Protein AF-0000000084985076 (afdb_homodimer)

InterPro domains:
  IPR007374 ASCH domain [PF04266] (6-108)
  IPR007374 ASCH domain [SM01022] (5-112)
  IPR015947 PUA-like superfamily [SSF88697] (1-111)
  IPR016645 Uncharacterised conserved protein UCP016134 [PIRSF016134] (1-111)

Sequence (228 aa):
MLHEMSLFSGPFEQIKSGGKTIEVRLNDSKRQKVHPGDVIRFFKLPERREILLVRVVGRCEFASFAELYATAPPAAFGGTSAEQLLAETYEIYTPEQERQYGALGLQITLLPPAMLHEMSLFSGPFEQIKSGGKTIEVRLNDSKRQKVHPGDVIRFFKLPERREILLVRVVGRCEFASFAELYATAPPAAFGGTSAEQLLAETYEIYTPEQERQYGALGLQITLLPPA

pLDDT: mean 97.1, std 4.12, range [59.88, 98.88]

Structure (mmCIF, N/CA/C/O backbone):
data_AF-0000000084985076-model_v1
#
loop_
_entity.id
_entity.type
_entity.pdbx_description
1 polymer 'ASCH domain protein'
#
loop_
_atom_site.group_PDB
_atom_site.id
_atom_site.type_symbol
_atom_site.label_atom_id
_atom_site.label_alt_id
_atom_site.label_comp_id
_atom_site.label_asym_id
_atom_site.label_entity_id
_atom_site.label_seq_id
_atom_site.pdbx_PDB_ins_code
_atom_site.Cartn_x
_atom_site.Cartn_y
_atom_site.Cartn_z
_atom_site.occupancy
_atom_site.B_iso_or_equiv
_atom_site.auth_seq_id
_atom_site.auth_comp_id
_atom_site.auth_asym_id
_atom_site.auth_atom_id
_atom_site.pdbx_PDB_model_num
ATOM 1 N N . MET A 1 1 ? -15.852 -6.844 -6.969 1 94 1 MET A N 1
ATOM 2 C CA . MET A 1 1 ? -15.43 -7.359 -8.273 1 94 1 MET A CA 1
ATOM 3 C C . MET A 1 1 ? -14.594 -8.625 -8.109 1 94 1 MET A C 1
ATOM 5 O O . MET A 1 1 ? -13.836 -8.758 -7.148 1 94 1 MET A O 1
ATOM 9 N N . LEU A 1 2 ? -14.797 -9.586 -8.969 1 97.88 2 LEU A N 1
ATOM 10 C CA . LEU A 1 2 ? -14.055 -10.844 -8.922 1 97.88 2 LEU A CA 1
ATOM 11 C C . LEU A 1 2 ? -12.953 -10.867 -9.977 1 97.88 2 LEU A C 1
ATOM 13 O O . LEU A 1 2 ? -13.188 -10.508 -11.133 1 97.88 2 LEU A O 1
ATOM 17 N N . HIS A 1 3 ? -11.727 -11.234 -9.602 1 98.62 3 HIS A N 1
ATOM 18 C CA . HIS A 1 3 ? -10.57 -11.391 -10.477 1 98.62 3 HIS A CA 1
ATOM 19 C C . HIS A 1 3 ? -10.062 -12.828 -10.469 1 98.62 3 HIS A C 1
ATOM 21 O O . HIS A 1 3 ? -10.219 -13.539 -9.469 1 98.62 3 HIS A O 1
ATOM 27 N N . GLU A 1 4 ? -9.516 -13.211 -11.562 1 98.31 4 GLU A N 1
ATOM 28 C CA . GLU A 1 4 ? -8.945 -14.555 -11.648 1 98.31 4 GLU A CA 1
ATOM 29 C C . GLU A 1 4 ? -7.438 -14.492 -11.898 1 98.31 4 GLU A C 1
ATOM 31 O O . GLU A 1 4 ? -6.977 -13.758 -12.773 1 98.31 4 GLU A O 1
ATOM 36 N N . MET A 1 5 ? -6.715 -15.273 -11.109 1 98.06 5 MET A N 1
ATOM 37 C CA . MET A 1 5 ? -5.27 -15.391 -11.258 1 98.06 5 MET A CA 1
ATOM 38 C C . MET A 1 5 ? -4.812 -16.828 -11.016 1 98.06 5 MET A C 1
ATOM 40 O O . MET A 1 5 ? -5.582 -17.656 -10.531 1 98.06 5 MET A O 1
ATOM 44 N N . SER A 1 6 ? -3.551 -17.094 -11.391 1 97.81 6 SER A N 1
ATOM 45 C CA . SER A 1 6 ? -2.969 -18.406 -11.148 1 97.81 6 SER A CA 1
ATOM 46 C C . SER A 1 6 ? -1.722 -18.312 -10.273 1 97.81 6 SER A C 1
ATOM 48 O O . SER A 1 6 ? -1.012 -17.297 -10.312 1 97.81 6 SER A O 1
ATOM 50 N N . LEU A 1 7 ? -1.502 -19.297 -9.547 1 97.81 7 LEU A N 1
ATOM 51 C CA . LEU A 1 7 ? -0.328 -19.422 -8.688 1 97.81 7 LEU A CA 1
ATOM 52 C C . LEU A 1 7 ? 0.345 -20.766 -8.875 1 97.81 7 LEU A C 1
ATOM 54 O O . LEU A 1 7 ? -0.332 -21.781 -9.086 1 97.81 7 LEU A O 1
ATOM 58 N N . PHE A 1 8 ? 1.676 -20.734 -8.703 1 96.38 8 PHE A N 1
ATOM 59 C CA . PHE A 1 8 ? 2.375 -22.016 -8.586 1 96.38 8 PHE A CA 1
ATOM 60 C C . PHE A 1 8 ? 2.023 -22.703 -7.277 1 96.38 8 PHE A C 1
ATOM 62 O O . PHE A 1 8 ? 1.478 -22.078 -6.363 1 96.38 8 PHE A O 1
ATOM 69 N N . SER A 1 9 ? 2.365 -23.969 -7.168 1 96.38 9 SER A N 1
ATOM 70 C CA . SER A 1 9 ? 1.958 -24.781 -6.027 1 96.38 9 SER A CA 1
ATOM 71 C C . SER A 1 9 ? 2.48 -24.203 -4.719 1 96.38 9 SER A C 1
ATOM 73 O O . SER A 1 9 ? 1.745 -24.141 -3.73 1 96.38 9 SER A O 1
ATOM 75 N N . GLY A 1 10 ? 3.746 -23.766 -4.691 1 95.75 10 GLY A N 1
ATOM 76 C CA . GLY A 1 10 ? 4.344 -23.234 -3.477 1 95.75 10 GLY A CA 1
ATOM 77 C C . GLY A 1 10 ? 3.555 -22.078 -2.875 1 95.75 10 GLY A C 1
ATOM 78 O O . GLY A 1 10 ? 3.002 -22.219 -1.78 1 95.75 10 GLY A O 1
ATOM 79 N N . PRO A 1 11 ? 3.504 -21.031 -3.641 1 97.56 11 PRO A N 1
ATOM 80 C CA . PRO A 1 11 ? 2.752 -19.875 -3.143 1 97.56 11 PRO A CA 1
ATOM 81 C C . PRO A 1 11 ? 1.283 -20.203 -2.877 1 97.56 11 PRO A C 1
ATOM 83 O O . PRO A 1 11 ? 0.7 -19.688 -1.916 1 97.56 11 PRO A O 1
ATOM 86 N N . PHE A 1 12 ? 0.675 -21.062 -3.676 1 98.25 12 PHE A N 1
ATOM 87 C CA . PHE A 1 12 ? -0.709 -21.469 -3.484 1 98.25 12 PHE A CA 1
ATOM 88 C C . PHE A 1 12 ? -0.9 -22.094 -2.107 1 98.25 12 PHE A C 1
ATOM 90 O O . PHE A 1 12 ? -1.789 -21.703 -1.354 1 98.25 12 PHE A O 1
ATOM 97 N N . GLU A 1 13 ? -0.086 -23.016 -1.759 1 97.56 13 GLU A N 1
ATOM 98 C CA . GLU A 1 13 ? -0.198 -23.703 -0.478 1 97.56 13 GLU A CA 1
ATOM 99 C C . GLU A 1 13 ? 0.099 -22.766 0.685 1 97.56 13 GLU A C 1
ATOM 101 O O . GLU A 1 13 ? -0.485 -22.891 1.763 1 97.56 13 GLU A O 1
ATOM 106 N N . GLN A 1 14 ? 1.001 -21.828 0.464 1 97.81 14 GLN A N 1
ATOM 107 C CA . GLN A 1 14 ? 1.351 -20.875 1.515 1 97.81 14 GLN A CA 1
ATOM 108 C C . GLN A 1 14 ? 0.18 -19.953 1.83 1 97.81 14 GLN A C 1
ATOM 110 O O . GLN A 1 14 ? -0.04 -19.594 2.988 1 97.81 14 GLN A O 1
ATOM 115 N N . ILE A 1 15 ? -0.538 -19.547 0.808 1 98.25 15 ILE A N 1
ATOM 116 C CA . ILE A 1 15 ? -1.722 -18.734 1.034 1 98.25 15 ILE A CA 1
ATOM 117 C C . ILE A 1 15 ? -2.811 -19.562 1.702 1 98.25 15 ILE A C 1
ATOM 119 O O . ILE A 1 15 ? -3.438 -19.125 2.666 1 98.25 15 ILE A O 1
ATOM 123 N N . LYS A 1 16 ? -2.957 -20.766 1.253 1 97.19 16 LYS A N 1
ATOM 124 C CA . LYS A 1 16 ? -3.973 -21.672 1.779 1 97.19 16 LYS A CA 1
ATOM 125 C C . LYS A 1 16 ? -3.764 -21.922 3.27 1 97.19 16 LYS A C 1
ATOM 127 O O . LYS A 1 16 ? -4.73 -21.984 4.035 1 97.19 16 LYS A O 1
ATOM 132 N N . SER A 1 17 ? -2.568 -22.016 3.723 1 96.38 17 SER A N 1
ATOM 133 C CA . SER A 1 17 ? -2.244 -22.297 5.113 1 96.38 17 SER A CA 1
ATOM 134 C C . SER A 1 17 ? -2.264 -21.031 5.961 1 96.38 17 SER A C 1
ATOM 136 O O . SER A 1 17 ? -2.145 -21.094 7.188 1 96.38 17 SER A O 1
ATOM 138 N N . GLY A 1 18 ? -2.297 -19.891 5.309 1 95.88 18 GLY A N 1
ATOM 139 C CA . GLY A 1 18 ? -2.305 -18.625 6.016 1 95.88 18 GLY A CA 1
ATOM 140 C C . GLY A 1 18 ? -0.917 -18.047 6.234 1 95.88 18 GLY A C 1
ATOM 141 O O . GLY A 1 18 ? -0.762 -17.016 6.871 1 95.88 18 GLY A O 1
ATOM 142 N N . GLY A 1 19 ? 0.044 -18.719 5.695 1 96.12 19 GLY A N 1
ATOM 143 C CA . GLY A 1 19 ? 1.416 -18.281 5.906 1 96.12 19 GLY A CA 1
ATOM 144 C C . GLY A 1 19 ? 1.807 -17.094 5.039 1 96.12 19 GLY A C 1
ATOM 145 O O . GLY A 1 19 ? 2.668 -16.297 5.422 1 96.12 19 GLY A O 1
ATOM 146 N N . LYS A 1 20 ? 1.305 -17.016 3.889 1 97.81 20 LYS A N 1
ATOM 147 C CA . LYS A 1 20 ? 1.523 -15.914 2.965 1 97.81 20 LYS A CA 1
ATOM 148 C C . LYS A 1 20 ? 0.303 -14.992 2.904 1 97.81 20 LYS A C 1
ATOM 150 O O . LYS A 1 20 ? -0.777 -15.422 2.488 1 97.81 20 LYS A O 1
ATOM 155 N N . THR A 1 21 ? 0.491 -13.734 3.256 1 98.31 21 THR A N 1
ATOM 156 C CA . THR A 1 21 ? -0.649 -12.836 3.363 1 98.31 21 THR A CA 1
ATOM 157 C C . THR A 1 21 ? -0.51 -11.672 2.385 1 98.31 21 THR A C 1
ATOM 159 O O . THR A 1 21 ? -1.423 -10.852 2.25 1 98.31 21 THR A O 1
ATOM 162 N N . ILE A 1 22 ? 0.579 -11.531 1.735 1 98.81 22 ILE A N 1
ATOM 163 C CA . ILE A 1 22 ? 0.772 -10.516 0.711 1 98.81 22 ILE A CA 1
ATOM 164 C C . ILE A 1 22 ? 1.152 -11.18 -0.611 1 98.81 22 ILE A C 1
ATOM 166 O O . ILE A 1 22 ? 2.168 -11.867 -0.696 1 98.81 22 ILE A O 1
ATOM 170 N N . GLU A 1 23 ? 0.344 -10.969 -1.613 1 98.69 23 GLU A N 1
ATOM 171 C CA . GLU A 1 23 ? 0.639 -11.43 -2.967 1 98.69 23 GLU A CA 1
ATOM 172 C C . GLU A 1 23 ? 1.358 -10.352 -3.771 1 98.69 23 GLU A C 1
ATOM 174 O O . GLU A 1 23 ? 0.901 -9.211 -3.834 1 98.69 23 GLU A O 1
ATOM 179 N N . VAL A 1 24 ? 2.477 -10.695 -4.367 1 98.81 24 VAL A N 1
ATOM 180 C CA . VAL A 1 24 ? 3.297 -9.742 -5.113 1 98.81 24 VAL A CA 1
ATOM 181 C C . VAL A 1 24 ? 3.133 -9.977 -6.609 1 98.81 24 VAL A C 1
ATOM 183 O O . VAL A 1 24 ? 3.236 -11.117 -7.082 1 98.81 24 VAL A O 1
ATOM 186 N N . ARG A 1 25 ? 2.848 -8.93 -7.367 1 98.62 25 ARG A N 1
ATOM 187 C CA . ARG A 1 25 ? 2.725 -8.914 -8.82 1 98.62 25 ARG A CA 1
ATOM 188 C C . ARG A 1 25 ? 3.336 -7.645 -9.406 1 98.62 25 ARG A C 1
ATOM 190 O O . ARG A 1 25 ? 3.691 -6.723 -8.672 1 98.62 25 ARG A O 1
ATOM 197 N N . LEU A 1 26 ? 3.506 -7.621 -10.711 1 98.62 26 LEU A N 1
ATOM 198 C CA . LEU A 1 26 ? 3.652 -6.355 -11.422 1 98.62 26 LEU A CA 1
ATOM 199 C C . LEU A 1 26 ? 2.363 -5.543 -11.359 1 98.62 26 LEU A C 1
ATOM 201 O O . LEU A 1 26 ? 1.268 -6.109 -11.344 1 98.62 26 LEU A O 1
ATOM 205 N N . ASN A 1 27 ? 2.49 -4.25 -11.281 1 98.5 27 ASN A N 1
ATOM 206 C CA . ASN A 1 27 ? 1.331 -3.371 -11.391 1 98.5 27 ASN A CA 1
ATOM 207 C C . ASN A 1 27 ? 0.952 -3.123 -12.844 1 98.5 27 ASN A C 1
ATOM 209 O O . ASN A 1 27 ? 0.859 -1.973 -13.281 1 98.5 27 ASN A O 1
ATOM 213 N N . ASP A 1 28 ? 0.702 -4.215 -13.555 1 98.06 28 ASP A N 1
ATOM 214 C CA . ASP A 1 28 ? 0.335 -4.148 -14.969 1 98.06 28 ASP A CA 1
ATOM 215 C C . ASP A 1 28 ? -1.135 -3.773 -15.141 1 98.06 28 ASP A C 1
ATOM 217 O O . ASP A 1 28 ? -1.853 -3.592 -14.148 1 98.06 28 ASP A O 1
ATOM 221 N N . SER A 1 29 ? -1.556 -3.629 -16.359 1 96.88 29 SER A N 1
ATOM 222 C CA . SER A 1 29 ? -2.881 -3.104 -16.672 1 96.88 29 SER A CA 1
ATOM 223 C C . SER A 1 29 ? -3.975 -3.941 -16.016 1 96.88 29 SER A C 1
ATOM 225 O O . SER A 1 29 ? -4.977 -3.402 -15.547 1 96.88 29 SER A O 1
ATOM 227 N N . LYS A 1 30 ? -3.834 -5.211 -16 1 96.88 30 LYS A N 1
ATOM 228 C CA . LYS A 1 30 ? -4.824 -6.098 -15.398 1 96.88 30 LYS A CA 1
ATOM 229 C C . LYS A 1 30 ? -4.891 -5.906 -13.883 1 96.88 30 LYS A C 1
ATOM 231 O O . LYS A 1 30 ? -5.973 -5.766 -13.312 1 96.88 30 LYS A O 1
ATOM 236 N N . ARG A 1 31 ? -3.738 -5.848 -13.242 1 98.06 31 ARG A N 1
ATOM 237 C CA . ARG A 1 31 ? -3.676 -5.77 -11.789 1 98.06 31 ARG A CA 1
ATOM 238 C C . ARG A 1 31 ? -4.055 -4.375 -11.297 1 98.06 31 ARG A C 1
ATOM 240 O O . ARG A 1 31 ? -4.484 -4.211 -10.148 1 98.06 31 ARG A O 1
ATOM 247 N N . GLN A 1 32 ? -3.908 -3.385 -12.117 1 97.31 32 GLN A N 1
ATOM 248 C CA . GLN A 1 32 ? -4.305 -2.025 -11.766 1 97.31 32 GLN A CA 1
ATOM 249 C C . GLN A 1 32 ? -5.801 -1.942 -11.484 1 97.31 32 GLN A C 1
ATOM 251 O O . GLN A 1 32 ? -6.27 -0.993 -10.852 1 97.31 32 GLN A O 1
ATOM 256 N N . LYS A 1 33 ? -6.566 -2.953 -11.859 1 97.62 33 LYS A N 1
ATOM 257 C CA . LYS A 1 33 ? -8.016 -2.965 -11.695 1 97.62 33 LYS A CA 1
ATOM 258 C C . LYS A 1 33 ? -8.414 -3.611 -10.375 1 97.62 33 LYS A C 1
ATOM 260 O O . LYS A 1 33 ? -9.594 -3.639 -10.016 1 97.62 33 LYS A O 1
ATOM 265 N N . VAL A 1 34 ? -7.477 -4.109 -9.688 1 98.44 34 VAL A N 1
ATOM 266 C CA . VAL A 1 34 ? -7.754 -4.781 -8.414 1 98.44 34 VAL A CA 1
ATOM 267 C C . VAL A 1 34 ? -7.766 -3.76 -7.281 1 98.44 34 VAL A C 1
ATOM 269 O O . VAL A 1 34 ? -6.805 -3.014 -7.098 1 98.44 34 VAL A O 1
ATOM 272 N N . HIS A 1 35 ? -8.805 -3.713 -6.488 1 97.75 35 HIS A N 1
ATOM 273 C CA . HIS A 1 35 ? -8.961 -2.756 -5.398 1 97.75 35 HIS A CA 1
ATOM 274 C C . HIS A 1 35 ? -9.312 -3.459 -4.094 1 97.75 35 HIS A C 1
ATOM 276 O O . HIS A 1 35 ? -9.805 -4.59 -4.105 1 97.75 35 HIS A O 1
ATOM 282 N N . PRO A 1 36 ? -9.062 -2.758 -2.969 1 98.25 36 PRO A N 1
ATOM 283 C CA . PRO A 1 36 ? -9.531 -3.32 -1.702 1 98.25 36 PRO A CA 1
ATOM 284 C C . PRO A 1 36 ? -11.031 -3.617 -1.714 1 98.25 36 PRO A C 1
ATOM 286 O O . PRO A 1 36 ? -11.82 -2.812 -2.211 1 98.25 36 PRO A O 1
ATOM 289 N N . GLY A 1 37 ? -11.383 -4.707 -1.189 1 97.06 37 GLY A N 1
ATOM 290 C CA . GLY A 1 37 ? -12.766 -5.152 -1.204 1 97.06 37 GLY A CA 1
ATOM 291 C C . GLY A 1 37 ? -13.047 -6.18 -2.281 1 97.06 37 GLY A C 1
ATOM 292 O O . GLY A 1 37 ? -14.023 -6.934 -2.188 1 97.06 37 GLY A O 1
ATOM 293 N N . ASP A 1 38 ? -12.234 -6.258 -3.35 1 98.31 38 ASP A N 1
ATOM 294 C CA . ASP A 1 38 ? -12.398 -7.227 -4.43 1 98.31 38 ASP A CA 1
ATOM 295 C C . ASP A 1 38 ? -12.078 -8.641 -3.951 1 98.31 38 ASP A C 1
ATOM 297 O O . ASP A 1 38 ? -11.523 -8.828 -2.865 1 98.31 38 ASP A O 1
ATOM 301 N N . VAL A 1 39 ? -12.492 -9.578 -4.688 1 98.62 39 VAL A N 1
ATOM 302 C CA . VAL A 1 39 ? -12.188 -10.984 -4.453 1 98.62 39 VAL A CA 1
ATOM 303 C C . VAL A 1 39 ? -11.32 -11.523 -5.59 1 98.62 39 VAL A C 1
ATOM 305 O O . VAL A 1 39 ? -11.531 -11.188 -6.754 1 98.62 39 VAL A O 1
ATOM 308 N N . ILE A 1 40 ? -10.32 -12.305 -5.246 1 98.75 40 ILE A N 1
ATOM 309 C CA . ILE A 1 40 ? -9.5 -12.984 -6.242 1 98.75 40 ILE A CA 1
ATOM 310 C C . ILE A 1 40 ? -9.727 -14.492 -6.145 1 98.75 40 ILE A C 1
ATOM 312 O O . ILE A 1 40 ? -9.688 -15.062 -5.051 1 98.75 40 ILE A O 1
ATOM 316 N N . ARG A 1 41 ? -10.016 -15.062 -7.23 1 98.44 41 ARG A N 1
ATOM 317 C CA . ARG A 1 41 ? -9.992 -16.516 -7.383 1 98.44 41 ARG A CA 1
ATOM 318 C C . ARG A 1 41 ? -8.648 -16.984 -7.93 1 98.44 41 ARG A C 1
ATOM 320 O O . ARG A 1 41 ? -8.312 -16.703 -9.086 1 98.44 41 ARG A O 1
ATOM 327 N N . PHE A 1 42 ? -7.926 -17.734 -7.102 1 98.56 42 PHE A N 1
ATOM 328 C CA . PHE A 1 42 ? -6.641 -18.281 -7.527 1 98.56 42 PHE A CA 1
ATOM 329 C C . PHE A 1 42 ? -6.797 -19.719 -8 1 98.56 42 PHE A C 1
ATOM 331 O O . PHE A 1 42 ? -7.414 -20.531 -7.32 1 98.56 42 PHE A O 1
ATOM 338 N N . PHE A 1 43 ? -6.195 -19.984 -9.062 1 98.38 43 PHE A N 1
ATOM 339 C CA . PHE A 1 43 ? -6.062 -21.344 -9.555 1 98.38 43 PHE A CA 1
ATOM 340 C C . PHE A 1 43 ? -4.648 -21.859 -9.328 1 98.38 43 PHE A C 1
ATOM 342 O O . PHE A 1 43 ? -3.672 -21.141 -9.555 1 98.38 43 PHE A O 1
ATOM 349 N N . LYS A 1 44 ? -4.629 -23.125 -8.867 1 97.62 44 LYS A N 1
ATOM 350 C CA . LYS A 1 44 ? -3.324 -23.734 -8.656 1 97.62 44 LYS A CA 1
ATOM 351 C C . LYS A 1 44 ? -2.766 -24.312 -9.953 1 97.62 44 LYS A C 1
ATOM 353 O O . LYS A 1 44 ? -3.428 -25.109 -10.617 1 97.62 44 LYS A O 1
ATOM 358 N N . LEU A 1 45 ? -1.607 -23.922 -10.375 1 95.81 45 LEU A N 1
ATOM 359 C CA . LEU A 1 45 ? -0.921 -24.484 -11.539 1 95.81 45 LEU A CA 1
ATOM 360 C C . LEU A 1 45 ? -0.262 -25.812 -11.188 1 95.81 45 LEU A C 1
ATOM 362 O O . LEU A 1 45 ? 0.122 -26.047 -10.039 1 95.81 45 LEU A O 1
ATOM 366 N N . PRO A 1 46 ? -0.075 -26.734 -12.117 1 94.88 46 PRO A N 1
ATOM 367 C CA . PRO A 1 46 ? -0.325 -26.578 -13.547 1 94.88 46 PRO A CA 1
ATOM 368 C C . PRO A 1 46 ? -1.734 -27.016 -13.953 1 94.88 46 PRO A C 1
ATOM 370 O O . PRO A 1 46 ? -2.201 -26.656 -15.039 1 94.88 46 PRO A O 1
ATOM 373 N N . GLU A 1 47 ? -2.479 -27.75 -13.07 1 93.62 47 GLU A N 1
ATOM 374 C CA . GLU A 1 47 ? -3.719 -28.391 -13.5 1 93.62 47 GLU A CA 1
ATOM 375 C C . GLU A 1 47 ? -4.902 -27.438 -13.367 1 93.62 47 GLU A C 1
ATOM 377 O O . GLU A 1 47 ? -5.941 -27.641 -14 1 93.62 47 GLU A O 1
ATOM 382 N N . ARG A 1 48 ? -4.77 -26.453 -12.531 1 94.12 48 ARG A N 1
ATOM 383 C CA . ARG A 1 48 ? -5.785 -25.438 -12.273 1 94.12 48 ARG A CA 1
ATOM 384 C C . ARG A 1 48 ? -7.066 -26.062 -11.742 1 94.12 48 ARG A C 1
ATOM 386 O O . ARG A 1 48 ? -8.164 -25.578 -12.016 1 94.12 48 ARG A O 1
ATOM 393 N N . ARG A 1 49 ? -6.984 -27.156 -10.992 1 95.25 49 ARG A N 1
ATOM 394 C CA . ARG A 1 49 ? -8.141 -27.844 -10.445 1 95.25 49 ARG A CA 1
ATOM 395 C C . ARG A 1 49 ? -8.484 -27.328 -9.055 1 95.25 49 ARG A C 1
ATOM 397 O O . ARG A 1 49 ? -9.664 -27.25 -8.688 1 95.25 49 ARG A O 1
ATOM 404 N N . GLU A 1 50 ? -7.445 -26.953 -8.312 1 96.75 50 GLU A N 1
ATOM 405 C CA . GLU A 1 50 ? -7.664 -26.422 -6.977 1 96.75 50 GLU A CA 1
ATOM 406 C C . GLU A 1 50 ? -7.828 -24.906 -7.016 1 96.75 50 GLU A C 1
ATOM 408 O O . GLU A 1 50 ? -7.117 -24.219 -7.75 1 96.75 50 GLU A O 1
ATOM 413 N N . ILE A 1 51 ? -8.758 -24.453 -6.238 1 96.94 51 ILE A N 1
ATOM 414 C CA . ILE A 1 51 ? -9.102 -23.031 -6.23 1 96.94 51 ILE A CA 1
ATOM 415 C C . ILE A 1 51 ? -9.078 -22.5 -4.797 1 96.94 51 ILE A C 1
ATOM 417 O O . ILE A 1 51 ? -9.391 -23.234 -3.855 1 96.94 51 ILE A O 1
ATOM 421 N N . LEU A 1 52 ? -8.648 -21.312 -4.676 1 97.06 52 LEU A N 1
ATOM 422 C CA . LEU A 1 52 ? -8.719 -20.578 -3.416 1 97.06 52 LEU A CA 1
ATOM 423 C C . LEU A 1 52 ? -9.312 -19.188 -3.627 1 97.06 52 LEU A C 1
ATOM 425 O O . LEU A 1 52 ? -9 -18.531 -4.617 1 97.06 52 LEU A O 1
ATOM 429 N N . LEU A 1 53 ? -10.219 -18.781 -2.77 1 98.19 53 LEU A N 1
ATOM 430 C CA . LEU A 1 53 ? -10.773 -17.438 -2.805 1 98.19 53 LEU A CA 1
ATOM 431 C C . LEU A 1 53 ? -10.188 -16.578 -1.69 1 98.19 53 LEU A C 1
ATOM 433 O O . LEU A 1 53 ? -10.133 -17.016 -0.535 1 98.19 53 LEU A O 1
ATOM 437 N N . VAL A 1 54 ? -9.797 -15.391 -2.082 1 98.62 54 VAL A N 1
ATOM 438 C CA . VAL A 1 54 ? -9.281 -14.469 -1.08 1 98.62 54 VAL A CA 1
ATOM 439 C C . VAL A 1 54 ? -9.953 -13.102 -1.247 1 98.62 54 VAL A C 1
ATOM 441 O O . VAL A 1 54 ? -10.414 -12.758 -2.338 1 98.62 54 VAL A O 1
ATOM 444 N N . ARG A 1 55 ? -10.023 -12.352 -0.196 1 98.44 55 ARG A N 1
ATOM 445 C CA . ARG A 1 55 ? -10.43 -10.945 -0.208 1 98.44 55 ARG A CA 1
ATOM 446 C C . ARG A 1 55 ? -9.211 -10.031 -0.201 1 98.44 55 ARG A C 1
ATOM 448 O O . ARG A 1 55 ? -8.266 -10.242 0.568 1 98.44 55 ARG A O 1
ATOM 455 N N . VAL A 1 56 ? -9.242 -9.055 -1.08 1 98.69 56 VAL A N 1
ATOM 456 C CA . VAL A 1 56 ? -8.211 -8.023 -1.067 1 98.69 56 VAL A CA 1
ATOM 457 C C . VAL A 1 56 ? -8.523 -6.992 0.011 1 98.69 56 VAL A C 1
ATOM 459 O O . VAL A 1 56 ? -9.547 -6.316 -0.049 1 98.69 56 VAL A O 1
ATOM 462 N N . VAL A 1 57 ? -7.59 -6.855 0.947 1 98.12 57 VAL A N 1
ATOM 463 C CA . VAL A 1 57 ? -7.805 -5.922 2.049 1 98.12 57 VAL A CA 1
ATOM 464 C C . VAL A 1 57 ? -6.988 -4.652 1.819 1 98.12 57 VAL A C 1
ATOM 466 O O . VAL A 1 57 ? -7.383 -3.568 2.258 1 98.12 57 VAL A O 1
ATOM 469 N N . GLY A 1 58 ? -5.922 -4.773 1.153 1 98.56 58 GLY A N 1
ATOM 470 C CA . GLY A 1 58 ? -5.043 -3.652 0.872 1 98.56 58 GLY A CA 1
ATOM 471 C C . GLY A 1 58 ? -4.305 -3.791 -0.447 1 98.56 58 GLY A C 1
ATOM 472 O O . GLY A 1 58 ? -4.047 -4.906 -0.907 1 98.56 58 GLY A O 1
ATOM 473 N N . ARG A 1 59 ? -4.004 -2.713 -1.002 1 98.69 59 ARG A N 1
ATOM 474 C CA . ARG A 1 59 ? -3.246 -2.604 -2.244 1 98.69 59 ARG A CA 1
ATOM 475 C C . ARG A 1 59 ? -2.082 -1.631 -2.092 1 98.69 59 ARG A C 1
ATOM 477 O O . ARG A 1 59 ? -2.281 -0.464 -1.75 1 98.69 59 ARG A O 1
ATOM 484 N N . CYS A 1 60 ? -0.838 -2.062 -2.365 1 98.69 60 CYS A N 1
ATOM 485 C CA . CYS A 1 60 ? 0.347 -1.236 -2.166 1 98.69 60 CYS A CA 1
ATOM 486 C C . CYS A 1 60 ? 1.215 -1.218 -3.418 1 98.69 60 CYS A C 1
ATOM 488 O O . CYS A 1 60 ? 1.631 -2.27 -3.906 1 98.69 60 CYS A O 1
ATOM 490 N N . GLU A 1 61 ? 1.495 -0.047 -3.879 1 98.75 61 GLU A N 1
ATOM 491 C CA . GLU A 1 61 ? 2.314 0.158 -5.07 1 98.75 61 GLU A CA 1
ATOM 492 C C . GLU A 1 61 ? 3.68 0.734 -4.707 1 98.75 61 GLU A C 1
ATOM 494 O O . GLU A 1 61 ? 3.777 1.641 -3.877 1 98.75 61 GLU A O 1
ATOM 499 N N . PHE A 1 62 ? 4.723 0.225 -5.359 1 98.69 62 PHE A N 1
ATOM 500 C CA . PHE A 1 62 ? 6.086 0.718 -5.223 1 98.69 62 PHE A CA 1
ATOM 501 C C . PHE A 1 62 ? 6.781 0.774 -6.578 1 98.69 62 PHE A C 1
ATOM 503 O O . PHE A 1 62 ? 6.336 0.143 -7.535 1 98.69 62 PHE A O 1
ATOM 510 N N . ALA A 1 63 ? 7.902 1.511 -6.602 1 97.19 63 ALA A N 1
ATOM 511 C CA . ALA A 1 63 ? 8.656 1.613 -7.848 1 97.19 63 ALA A CA 1
ATOM 512 C C . ALA A 1 63 ? 9.438 0.331 -8.125 1 97.19 63 ALA A C 1
ATOM 514 O O . ALA A 1 63 ? 9.719 0.004 -9.281 1 97.19 63 ALA A O 1
ATOM 515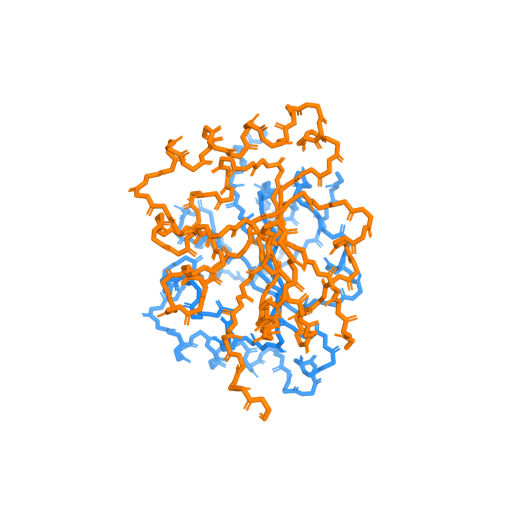 N N . SER A 1 64 ? 9.797 -0.394 -7.008 1 98.06 64 SER A N 1
ATOM 516 C CA . SER A 1 64 ? 10.594 -1.605 -7.188 1 98.06 64 SER A CA 1
ATOM 517 C C . SER A 1 64 ? 10.141 -2.707 -6.234 1 98.06 64 SER A C 1
ATOM 519 O O . SER A 1 64 ? 9.547 -2.428 -5.191 1 98.06 64 SER A O 1
ATOM 521 N N . PHE A 1 65 ? 10.516 -3.975 -6.613 1 98.75 65 PHE A N 1
ATOM 522 C CA . PHE A 1 65 ? 10.234 -5.109 -5.742 1 98.75 65 PHE A CA 1
ATOM 523 C C . PHE A 1 65 ? 11.016 -5 -4.438 1 98.75 65 PHE A C 1
ATOM 525 O O . PHE A 1 65 ? 10.508 -5.359 -3.373 1 98.75 65 PHE A O 1
ATOM 532 N N . ALA A 1 66 ? 12.258 -4.48 -4.535 1 98.19 66 ALA A N 1
ATOM 533 C CA . ALA A 1 66 ? 13.086 -4.328 -3.342 1 98.19 66 ALA A CA 1
ATOM 534 C C . ALA A 1 66 ? 12.414 -3.426 -2.312 1 98.19 66 ALA A C 1
ATOM 536 O O . ALA A 1 66 ? 12.359 -3.758 -1.126 1 98.19 66 ALA A O 1
ATOM 537 N N . GLU A 1 67 ? 11.906 -2.344 -2.77 1 97.38 67 GLU A N 1
ATOM 538 C CA . GLU A 1 67 ? 11.219 -1.418 -1.879 1 97.38 67 GLU A CA 1
ATOM 539 C C . GLU A 1 67 ? 9.977 -2.062 -1.269 1 97.38 67 GLU A C 1
ATOM 541 O O . GLU A 1 67 ? 9.672 -1.849 -0.093 1 97.38 67 GLU A O 1
ATOM 546 N N . LEU A 1 68 ? 9.258 -2.803 -2.059 1 98.44 68 LEU A N 1
ATOM 547 C CA . LEU A 1 68 ? 8.062 -3.496 -1.579 1 98.44 68 LEU A CA 1
ATOM 548 C C . LEU A 1 68 ? 8.422 -4.52 -0.507 1 98.44 68 LEU A C 1
ATOM 550 O O . LEU A 1 68 ? 7.809 -4.551 0.56 1 98.44 68 LEU A O 1
ATOM 554 N N . TYR A 1 69 ? 9.445 -5.32 -0.714 1 98.31 69 TYR A N 1
ATOM 555 C CA . TYR A 1 69 ? 9.805 -6.395 0.204 1 98.31 69 TYR A CA 1
ATOM 556 C C . TYR A 1 69 ? 10.352 -5.832 1.511 1 98.31 69 TYR A C 1
ATOM 558 O O . TYR A 1 69 ? 10.406 -6.535 2.521 1 98.31 69 TYR A O 1
ATOM 566 N N . ALA A 1 70 ? 10.734 -4.574 1.534 1 95.88 70 ALA A N 1
ATOM 567 C CA . ALA A 1 70 ? 11.258 -3.943 2.74 1 95.88 70 ALA A CA 1
ATOM 568 C C . ALA A 1 70 ? 10.133 -3.561 3.697 1 95.88 70 ALA A C 1
ATOM 570 O O . ALA A 1 70 ? 10.391 -3.213 4.852 1 95.88 70 ALA A O 1
ATOM 571 N N . THR A 1 71 ? 8.891 -3.701 3.291 1 95.25 71 THR A N 1
ATOM 572 C CA . THR A 1 71 ? 7.785 -3.125 4.043 1 95.25 71 THR A CA 1
ATOM 573 C C . THR A 1 71 ? 7.266 -4.113 5.082 1 95.25 71 THR A C 1
ATOM 575 O O . THR A 1 71 ? 6.531 -3.73 6 1 95.25 71 THR A O 1
ATOM 578 N N . ALA A 1 72 ? 7.617 -5.379 5.031 1 96.12 72 ALA A N 1
ATOM 579 C CA . ALA A 1 72 ? 7.086 -6.418 5.91 1 96.12 72 ALA A CA 1
ATOM 580 C C . ALA A 1 72 ? 8.07 -7.57 6.051 1 96.12 72 ALA A C 1
ATOM 582 O O . ALA A 1 72 ? 9.008 -7.699 5.258 1 96.12 72 ALA A O 1
ATOM 583 N N . PRO A 1 73 ? 7.879 -8.367 7.059 1 97 73 PRO A N 1
ATOM 584 C CA . PRO A 1 73 ? 8.734 -9.547 7.172 1 97 73 PRO A CA 1
ATOM 585 C C . PRO A 1 73 ? 8.586 -10.5 5.984 1 97 73 PRO A C 1
ATOM 587 O O . PRO A 1 73 ? 7.492 -10.625 5.422 1 97 73 PRO A O 1
ATOM 590 N N . PRO A 1 74 ? 9.641 -11.258 5.645 1 98.31 74 PRO A N 1
ATOM 591 C CA . PRO A 1 74 ? 9.609 -12.133 4.473 1 98.31 74 PRO A CA 1
ATOM 592 C C . PRO A 1 74 ? 8.5 -13.172 4.535 1 98.31 74 PRO A C 1
ATOM 594 O O . PRO A 1 74 ? 7.957 -13.57 3.498 1 98.31 74 PRO A O 1
ATOM 597 N N . ALA A 1 75 ? 8.133 -13.586 5.73 1 97.88 75 ALA A N 1
ATOM 598 C CA . ALA A 1 75 ? 7.102 -14.602 5.891 1 97.88 75 ALA A CA 1
ATOM 599 C C . ALA A 1 75 ? 5.766 -14.133 5.324 1 97.88 75 ALA A C 1
ATOM 601 O O . ALA A 1 75 ? 4.992 -14.93 4.789 1 97.88 75 ALA A O 1
ATOM 602 N N . ALA A 1 76 ? 5.469 -12.859 5.387 1 97.94 76 ALA A N 1
ATOM 603 C CA . ALA A 1 76 ? 4.223 -12.312 4.867 1 97.94 76 ALA A CA 1
ATOM 604 C C . ALA A 1 76 ? 4.129 -12.5 3.355 1 97.94 76 ALA A C 1
ATOM 606 O O . ALA A 1 76 ? 3.031 -12.539 2.795 1 97.94 76 ALA A O 1
ATOM 607 N N . PHE A 1 77 ? 5.328 -12.641 2.754 1 98.56 77 PHE A N 1
ATOM 608 C CA . PHE A 1 77 ? 5.402 -12.805 1.306 1 98.56 77 PHE A CA 1
ATOM 609 C C . PHE A 1 77 ? 5.621 -14.266 0.935 1 98.56 77 PHE A C 1
ATOM 611 O O . PHE A 1 77 ? 5.766 -14.602 -0.243 1 98.56 77 PHE A O 1
ATOM 618 N N . GLY A 1 78 ? 5.746 -15.133 1.983 1 97.62 78 GLY A N 1
ATOM 619 C CA . GLY A 1 78 ? 5.922 -16.562 1.755 1 97.62 78 GLY A CA 1
ATOM 620 C C . GLY A 1 78 ? 7.375 -16.969 1.623 1 97.62 78 GLY A C 1
ATOM 621 O O . GLY A 1 78 ? 7.684 -18 1.022 1 97.62 78 GLY A O 1
ATOM 622 N N . GLY A 1 79 ? 8.258 -16.109 2.039 1 97.62 79 GLY A N 1
ATOM 623 C CA . GLY A 1 79 ? 9.672 -16.438 1.91 1 97.62 79 GLY A CA 1
ATOM 624 C C . GLY A 1 79 ? 10.414 -16.375 3.229 1 97.62 79 GLY A C 1
ATOM 625 O O . GLY A 1 79 ? 9.805 -16.219 4.289 1 97.62 79 GLY A O 1
ATOM 626 N N . THR A 1 80 ? 11.719 -16.562 3.139 1 97.25 80 THR A N 1
ATOM 627 C CA . THR A 1 80 ? 12.531 -16.609 4.348 1 97.25 80 THR A CA 1
ATOM 628 C C . THR A 1 80 ? 13.422 -15.375 4.441 1 97.25 80 THR A C 1
ATOM 630 O O . THR A 1 80 ? 13.852 -14.992 5.531 1 97.25 80 THR A O 1
ATOM 633 N N . SER A 1 81 ? 13.68 -14.75 3.285 1 98.12 81 SER A N 1
ATOM 634 C CA . SER A 1 81 ? 14.469 -13.523 3.25 1 98.12 81 SER A CA 1
ATOM 635 C C . SER A 1 81 ? 14.102 -12.664 2.047 1 98.12 81 SER A C 1
ATOM 637 O O . SER A 1 81 ? 13.641 -13.18 1.024 1 98.12 81 SER A O 1
ATOM 639 N N . ALA A 1 82 ? 14.352 -11.406 2.195 1 97.56 82 ALA A N 1
ATOM 640 C CA . ALA A 1 82 ? 14.078 -10.492 1.094 1 97.56 82 ALA A CA 1
ATOM 641 C C . ALA A 1 82 ? 14.914 -10.836 -0.133 1 97.56 82 ALA A C 1
ATOM 643 O O . ALA A 1 82 ? 14.438 -10.742 -1.267 1 97.56 82 ALA A O 1
ATOM 644 N N . GLU A 1 83 ? 16.109 -11.234 0.124 1 97.88 83 GLU A N 1
ATOM 645 C CA . GLU A 1 83 ? 17.016 -11.602 -0.965 1 97.88 83 GLU A CA 1
ATOM 646 C C . GLU A 1 83 ? 16.469 -12.789 -1.753 1 97.88 83 GLU A C 1
ATOM 648 O O . GLU A 1 83 ? 16.5 -12.789 -2.984 1 97.88 83 GLU A O 1
ATOM 653 N N . GLN A 1 84 ? 16.094 -13.766 -1.049 1 98 84 GLN A N 1
ATOM 654 C CA . GLN A 1 84 ? 15.523 -14.945 -1.689 1 98 84 GLN A CA 1
ATOM 655 C C . GLN A 1 84 ? 14.266 -14.586 -2.486 1 98 84 GLN A C 1
ATOM 657 O O . GLN A 1 84 ? 14.117 -15.008 -3.637 1 98 84 GLN A O 1
ATOM 662 N N . LEU A 1 85 ? 13.406 -13.812 -1.935 1 98.25 85 LEU A N 1
ATOM 663 C CA . LEU A 1 85 ? 12.164 -13.398 -2.578 1 98.25 85 LEU A CA 1
ATOM 664 C C . LEU A 1 85 ? 12.445 -12.609 -3.854 1 98.25 85 LEU A C 1
ATOM 666 O O . LEU A 1 85 ? 11.82 -12.852 -4.891 1 98.25 85 LEU A O 1
ATOM 670 N N . LEU A 1 86 ? 13.422 -11.719 -3.721 1 98.44 86 LEU A N 1
ATOM 671 C CA . LEU A 1 86 ? 13.789 -10.898 -4.867 1 98.44 86 LEU A CA 1
ATOM 672 C C . LEU A 1 86 ? 14.32 -11.758 -6.008 1 98.44 86 LEU A C 1
ATOM 674 O O . LEU A 1 86 ? 13.938 -11.57 -7.164 1 98.44 86 LEU A O 1
ATOM 678 N N . ALA A 1 87 ? 15.172 -12.68 -5.676 1 97.94 87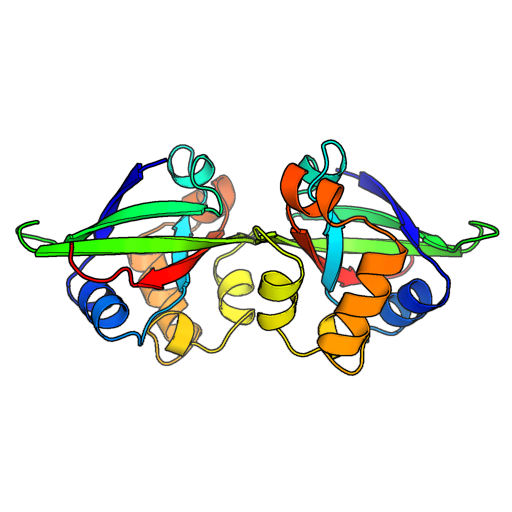 ALA A N 1
ATOM 679 C CA . ALA A 1 87 ? 15.734 -13.578 -6.688 1 97.94 87 ALA A CA 1
ATOM 680 C C . ALA A 1 87 ? 14.633 -14.359 -7.395 1 97.94 87 ALA A C 1
ATOM 682 O O . ALA A 1 87 ? 14.633 -14.477 -8.625 1 97.94 87 ALA A O 1
ATOM 683 N N . GLU A 1 88 ? 13.727 -14.867 -6.656 1 97.12 88 GLU A N 1
ATOM 684 C CA . GLU A 1 88 ? 12.625 -15.641 -7.223 1 97.12 88 GLU A CA 1
ATOM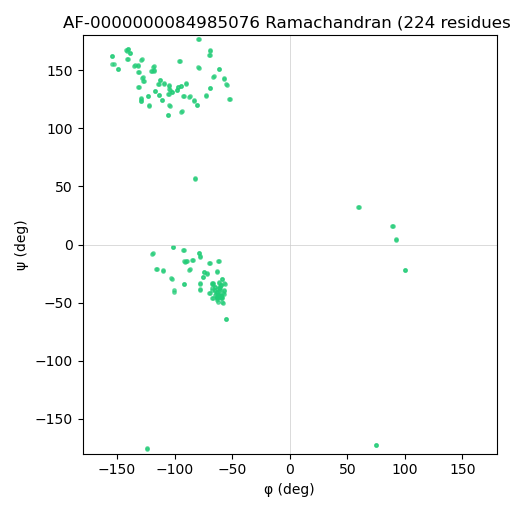 685 C C . GLU A 1 88 ? 11.734 -14.766 -8.102 1 97.12 88 GLU A C 1
ATOM 687 O O . GLU A 1 88 ? 11.242 -15.211 -9.141 1 97.12 88 GLU A O 1
ATOM 692 N N . THR A 1 89 ? 11.469 -13.539 -7.684 1 98.06 89 THR A N 1
ATOM 693 C CA . THR A 1 89 ? 10.648 -12.609 -8.453 1 98.06 89 THR A CA 1
ATOM 694 C C . THR A 1 89 ? 11.281 -12.328 -9.812 1 98.06 89 THR A C 1
ATOM 696 O O . THR A 1 89 ? 10.594 -12.305 -10.828 1 98.06 89 THR A O 1
ATOM 699 N N . TYR A 1 90 ? 12.617 -12.203 -9.82 1 98.12 90 TYR A N 1
ATOM 700 C CA . TYR A 1 90 ? 13.32 -11.867 -11.055 1 98.12 90 TYR A CA 1
ATOM 701 C C . TYR A 1 90 ? 13.445 -13.086 -11.961 1 98.12 90 TYR A C 1
ATOM 703 O O . TYR A 1 90 ? 13.867 -12.969 -13.117 1 98.12 90 TYR A O 1
ATOM 711 N N . GLU A 1 91 ? 13.125 -14.266 -11.469 1 97.12 91 GLU A N 1
ATOM 712 C CA . GLU A 1 91 ? 12.961 -15.422 -12.352 1 97.12 91 GLU A CA 1
ATOM 713 C C . GLU A 1 91 ? 11.688 -15.312 -13.18 1 97.12 91 GLU A C 1
ATOM 715 O O . GLU A 1 91 ? 11.547 -15.969 -14.211 1 97.12 91 GLU A O 1
ATOM 720 N N . ILE A 1 92 ? 10.727 -14.57 -12.688 1 96.12 92 ILE A N 1
ATOM 721 C CA . ILE A 1 92 ? 9.406 -14.477 -13.305 1 96.12 92 ILE A CA 1
ATOM 722 C C . ILE A 1 92 ? 9.312 -13.18 -14.109 1 96.12 92 ILE A C 1
ATOM 724 O O . ILE A 1 92 ? 8.75 -13.164 -15.203 1 96.12 92 ILE A O 1
ATOM 728 N N . TYR A 1 93 ? 9.836 -12.141 -13.578 1 97.88 93 TYR A N 1
ATOM 729 C CA . TYR A 1 93 ? 9.758 -10.82 -14.195 1 97.88 93 TYR A CA 1
ATOM 730 C C . TYR A 1 93 ? 11.141 -10.289 -14.531 1 97.88 93 TYR A C 1
ATOM 732 O O . TYR A 1 93 ? 12.094 -10.492 -13.773 1 97.88 93 TYR A O 1
ATOM 740 N N . THR A 1 94 ? 11.25 -9.406 -15.547 1 98.19 94 THR A N 1
ATOM 741 C CA . THR A 1 94 ? 12.516 -8.766 -15.914 1 98.19 94 THR A CA 1
ATOM 742 C C . THR A 1 94 ? 12.625 -7.387 -15.266 1 98.19 94 THR A C 1
ATOM 744 O O . THR A 1 94 ? 11.609 -6.77 -14.93 1 98.19 94 THR A O 1
ATOM 747 N N . PRO A 1 95 ? 13.859 -6.945 -15.148 1 97.12 95 PRO A N 1
ATOM 748 C CA . PRO A 1 95 ? 14.039 -5.574 -14.664 1 97.12 95 PRO A CA 1
ATOM 749 C C . PRO A 1 95 ? 13.305 -4.547 -15.516 1 97.12 95 PRO A C 1
ATOM 751 O O . PRO A 1 95 ? 12.844 -3.525 -15 1 97.12 95 PRO A O 1
ATOM 754 N N . GLU A 1 96 ? 13.219 -4.793 -16.797 1 97.94 96 GLU A N 1
ATOM 755 C CA . GLU A 1 96 ? 12.516 -3.883 -17.703 1 97.94 96 GLU A CA 1
ATOM 756 C C . GLU A 1 96 ? 11.023 -3.818 -17.375 1 97.94 96 GLU A C 1
ATOM 758 O O . GLU A 1 96 ? 10.438 -2.738 -17.344 1 97.94 96 GLU A O 1
ATOM 763 N N . GLN A 1 97 ? 10.438 -4.926 -17.109 1 98.25 97 GLN A N 1
ATOM 764 C CA . GLN A 1 97 ? 9.039 -4.961 -16.703 1 98.25 97 GLN A CA 1
ATOM 765 C C . GLN A 1 97 ? 8.828 -4.211 -15.383 1 98.25 97 GLN A C 1
ATOM 767 O O . GLN A 1 97 ? 7.867 -3.451 -15.242 1 98.25 97 GLN A O 1
ATOM 772 N N . GLU A 1 98 ? 9.758 -4.496 -14.477 1 98.38 98 GLU A N 1
ATOM 773 C CA . GLU A 1 98 ? 9.68 -3.805 -13.195 1 98.38 98 GLU A CA 1
ATOM 774 C C . GLU A 1 98 ? 9.734 -2.291 -13.375 1 98.38 98 GLU A C 1
ATOM 776 O O . GLU A 1 98 ? 8.984 -1.558 -12.727 1 98.38 98 GLU A O 1
ATOM 781 N N . ARG A 1 99 ? 10.562 -1.81 -14.227 1 97.31 99 ARG A N 1
ATOM 782 C CA . ARG A 1 99 ? 10.703 -0.379 -14.477 1 97.31 99 ARG A CA 1
ATOM 783 C C . ARG A 1 99 ? 9.438 0.183 -15.117 1 97.31 99 ARG A C 1
ATOM 785 O O . ARG A 1 99 ? 9.039 1.312 -14.828 1 97.31 99 ARG A O 1
ATOM 792 N N . GLN A 1 100 ? 8.836 -0.596 -15.898 1 97.56 100 GLN A N 1
ATOM 793 C CA . GLN A 1 100 ? 7.672 -0.148 -16.656 1 97.56 100 GLN A CA 1
ATOM 794 C C . GLN A 1 100 ? 6.426 -0.102 -15.773 1 97.56 100 GLN A C 1
ATOM 796 O O . GLN A 1 100 ? 5.645 0.846 -15.852 1 97.56 100 GLN A O 1
ATOM 801 N N . TYR A 1 101 ? 6.289 -1.062 -14.883 1 98.12 101 TYR A N 1
ATOM 802 C CA . TYR A 1 101 ? 4.992 -1.225 -14.234 1 98.12 101 TYR A CA 1
ATOM 803 C C . TYR A 1 101 ? 5.098 -0.969 -12.742 1 98.12 101 TYR A C 1
ATOM 805 O O . TYR A 1 101 ? 4.086 -0.72 -12.07 1 98.12 101 TYR A O 1
ATOM 813 N N . GLY A 1 102 ? 6.379 -1.098 -12.234 1 98.25 102 GLY A N 1
ATOM 814 C CA . GLY A 1 102 ? 6.535 -1.088 -10.789 1 98.25 102 GLY A CA 1
ATOM 815 C C . GLY A 1 102 ? 6.105 -2.387 -10.133 1 98.25 102 GLY A C 1
ATOM 816 O O . GLY A 1 102 ? 5.906 -3.395 -10.812 1 98.25 102 GLY A O 1
ATOM 817 N N . ALA A 1 103 ? 6.094 -2.357 -8.789 1 98.81 103 ALA A N 1
ATOM 818 C CA . ALA A 1 103 ? 5.758 -3.531 -7.988 1 98.81 103 ALA A CA 1
ATOM 819 C C . ALA A 1 103 ? 4.441 -3.332 -7.246 1 98.81 103 ALA A C 1
ATOM 821 O O . ALA A 1 103 ? 4.164 -2.24 -6.742 1 98.81 103 ALA A O 1
ATOM 822 N N . LEU A 1 104 ? 3.68 -4.352 -7.164 1 98.88 104 LEU A N 1
ATOM 823 C CA . LEU A 1 104 ? 2.379 -4.34 -6.5 1 98.88 104 LEU A CA 1
ATOM 824 C C . LEU A 1 104 ? 2.318 -5.398 -5.406 1 98.88 104 LEU A C 1
ATOM 826 O O . LEU A 1 104 ? 2.676 -6.559 -5.637 1 98.88 104 LEU A O 1
ATOM 830 N N . GLY A 1 105 ? 1.943 -5.008 -4.242 1 98.81 105 GLY A N 1
ATOM 831 C CA . GLY A 1 105 ? 1.587 -5.918 -3.168 1 98.81 105 G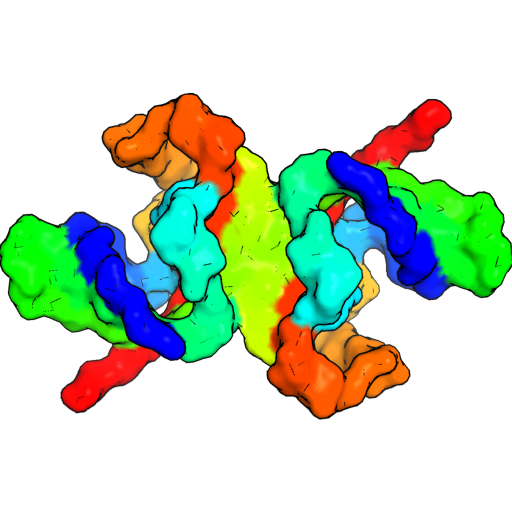LY A CA 1
ATOM 832 C C . GLY A 1 105 ? 0.109 -5.891 -2.828 1 98.81 105 GLY A C 1
ATOM 833 O O . GLY A 1 105 ? -0.447 -4.832 -2.533 1 98.81 105 GLY A O 1
ATOM 834 N N . LEU A 1 106 ? -0.522 -6.992 -2.867 1 98.81 106 LEU A N 1
ATOM 835 C CA . LEU A 1 106 ? -1.918 -7.137 -2.467 1 98.81 106 LEU A CA 1
ATOM 836 C C . LEU A 1 106 ? -2.027 -7.832 -1.114 1 98.81 106 LEU A C 1
ATOM 838 O O . LEU A 1 106 ? -1.629 -8.992 -0.975 1 98.81 106 LEU A O 1
ATOM 842 N N . GLN A 1 107 ? -2.445 -7.113 -0.116 1 98.56 107 GLN A N 1
ATOM 843 C CA . GLN A 1 107 ? -2.768 -7.727 1.167 1 98.56 107 GLN A CA 1
ATOM 844 C C . GLN A 1 107 ? -4.07 -8.516 1.087 1 98.56 107 GLN A C 1
ATOM 846 O O . GLN A 1 107 ? -5.105 -7.977 0.686 1 98.56 107 GLN A O 1
ATOM 851 N N . ILE A 1 108 ? -4.023 -9.797 1.531 1 98.5 108 ILE A N 1
ATOM 852 C CA . ILE A 1 108 ? -5.172 -10.656 1.266 1 98.5 108 ILE A CA 1
ATOM 853 C C . ILE A 1 108 ? -5.531 -11.438 2.525 1 98.5 10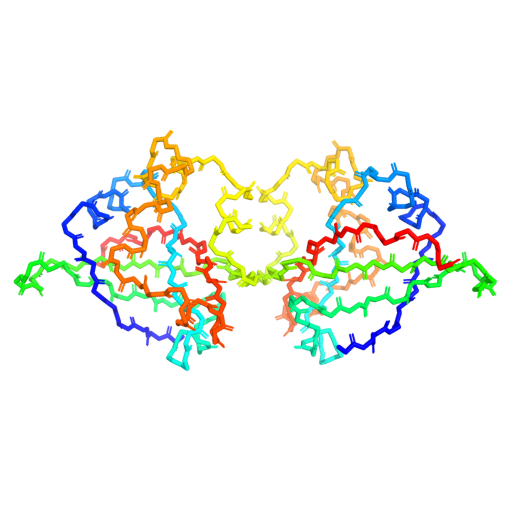8 ILE A C 1
ATOM 855 O O . ILE A 1 108 ? -4.68 -11.656 3.393 1 98.5 108 ILE A O 1
ATOM 859 N N . THR A 1 109 ? -6.766 -11.812 2.619 1 97.5 109 THR A N 1
ATOM 860 C CA . THR A 1 109 ? -7.266 -12.742 3.631 1 97.5 109 THR A CA 1
ATOM 861 C C . THR A 1 109 ? -8.031 -13.891 2.979 1 97.5 109 THR A C 1
ATOM 863 O O . THR A 1 109 ? -8.781 -13.68 2.023 1 97.5 109 THR A O 1
ATOM 866 N N . LEU A 1 110 ? -7.789 -15 3.557 1 97.38 110 LEU A N 1
ATOM 867 C CA . LEU A 1 110 ? -8.461 -16.188 3.031 1 97.38 110 LEU A CA 1
ATOM 868 C C . LEU A 1 110 ? -9.953 -16.141 3.311 1 97.38 110 LEU A C 1
ATOM 870 O O . LEU A 1 110 ? -10.375 -15.75 4.406 1 97.38 110 LEU A O 1
ATOM 874 N N . LEU A 1 111 ? -10.688 -16.469 2.252 1 96.69 111 LEU A N 1
ATOM 875 C CA . LEU A 1 111 ? -12.125 -16.625 2.438 1 96.69 111 LEU A CA 1
ATOM 876 C C . LEU A 1 111 ? -12.477 -18.094 2.691 1 96.69 111 LEU A C 1
ATOM 878 O O . LEU A 1 111 ? -11.859 -19 2.113 1 96.69 111 LEU A O 1
ATOM 882 N N . PRO A 1 112 ? -13.336 -18.312 3.645 1 89.88 112 PRO A N 1
ATOM 883 C CA . PRO A 1 112 ? -13.742 -19.703 3.883 1 89.88 112 PRO A CA 1
ATOM 884 C C . PRO A 1 112 ? -14.328 -20.359 2.639 1 89.88 112 PRO A C 1
ATOM 886 O O . PRO A 1 112 ? -14.867 -19.672 1.763 1 89.88 112 PRO A O 1
ATOM 889 N N . PRO A 1 113 ? -14.023 -21.688 2.457 1 78.75 113 PRO A N 1
ATOM 890 C CA . PRO A 1 113 ? -14.641 -22.391 1.336 1 78.75 113 PRO A CA 1
ATOM 891 C C . PRO A 1 113 ? -16.156 -22.25 1.301 1 78.75 113 PRO A C 1
ATOM 893 O O . PRO A 1 113 ? -16.797 -22.156 2.354 1 78.75 113 PRO A O 1
ATOM 896 N N . ALA A 1 114 ? -16.688 -21.766 0.118 1 59.88 114 ALA A N 1
ATOM 897 C CA . ALA A 1 114 ? -18.156 -21.688 0.031 1 59.88 114 ALA A CA 1
ATOM 898 C C . ALA A 1 114 ? -18.797 -23 0.46 1 59.88 114 ALA A C 1
ATOM 900 O O . ALA A 1 114 ? -18.203 -24.062 0.295 1 59.88 114 ALA A O 1
ATOM 901 N N . MET B 1 1 ? 6.164 14.07 -10.672 1 94 1 MET B N 1
ATOM 902 C CA . MET B 1 1 ? 5.117 15.078 -10.484 1 94 1 MET B CA 1
ATOM 903 C C . MET B 1 1 ? 5.188 15.68 -9.086 1 94 1 MET B C 1
ATOM 905 O O . MET B 1 1 ? 5.527 14.984 -8.125 1 94 1 MET B O 1
ATOM 909 N N . LEU B 1 2 ? 4.957 16.969 -8.961 1 97.88 2 LEU B N 1
ATOM 910 C CA . LEU B 1 2 ? 4.984 17.656 -7.676 1 97.88 2 LEU B CA 1
ATOM 911 C C . LEU B 1 2 ? 3.57 17.906 -7.168 1 97.88 2 LEU B C 1
ATOM 913 O O . LEU B 1 2 ? 2.711 18.375 -7.918 1 97.88 2 LEU B O 1
ATOM 917 N N . HIS B 1 3 ? 3.299 17.562 -5.898 1 98.62 3 HIS B N 1
ATOM 918 C CA . HIS B 1 3 ? 2.033 17.797 -5.215 1 98.62 3 HIS B CA 1
ATOM 919 C C . HIS B 1 3 ? 2.225 18.719 -4.012 1 98.62 3 HIS B C 1
ATOM 921 O O . HIS B 1 3 ? 3.307 18.766 -3.422 1 98.62 3 HIS B O 1
ATOM 927 N N . GLU B 1 4 ? 1.203 19.453 -3.725 1 98.31 4 GLU B N 1
ATOM 928 C CA . GLU B 1 4 ? 1.254 20.328 -2.559 1 98.31 4 GLU B CA 1
ATOM 929 C C . GLU B 1 4 ? 0.2 19.938 -1.527 1 98.31 4 GLU B C 1
ATOM 931 O O . GLU B 1 4 ? -0.964 19.719 -1.872 1 98.31 4 GLU B O 1
ATOM 936 N N . MET B 1 5 ? 0.657 19.844 -0.281 1 98 5 MET B N 1
ATOM 937 C CA . MET B 1 5 ? -0.231 19.547 0.839 1 98 5 MET B CA 1
ATOM 938 C C . MET B 1 5 ? 0.16 20.344 2.074 1 98 5 MET B C 1
ATOM 940 O O . MET B 1 5 ? 1.235 20.953 2.113 1 98 5 MET B O 1
ATOM 944 N N . SER B 1 6 ? -0.761 20.359 3.053 1 97.81 6 SER B N 1
ATOM 945 C CA . SER B 1 6 ? -0.481 21.031 4.316 1 97.81 6 SER B CA 1
ATOM 946 C C . SER B 1 6 ? -0.544 20.047 5.488 1 97.81 6 SER B C 1
ATOM 948 O O . SER B 1 6 ? -1.297 19.078 5.449 1 97.81 6 SER B O 1
ATOM 950 N N . LEU B 1 7 ? 0.203 20.312 6.449 1 97.81 7 LEU B N 1
ATOM 951 C CA . LEU B 1 7 ? 0.237 19.531 7.684 1 97.81 7 LEU B CA 1
ATOM 952 C C . LEU B 1 7 ? 0.16 20.453 8.898 1 97.81 7 LEU B C 1
ATOM 954 O O . LEU B 1 7 ? 0.718 21.547 8.891 1 97.81 7 LEU B O 1
ATOM 958 N N . PHE B 1 8 ? -0.456 19.891 9.945 1 96.38 8 PHE B N 1
ATOM 959 C CA . PHE B 1 8 ? -0.344 20.562 11.234 1 96.38 8 PHE B CA 1
ATOM 960 C C . PHE B 1 8 ? 1.076 20.469 11.773 1 96.38 8 PHE B C 1
ATOM 962 O O . PHE B 1 8 ? 1.873 19.656 11.297 1 96.38 8 PHE B O 1
ATOM 969 N N . SER B 1 9 ? 1.376 21.234 12.789 1 96.38 9 SER B N 1
ATOM 970 C CA . SER B 1 9 ? 2.736 21.344 13.305 1 96.38 9 SER B CA 1
ATOM 971 C C . SER B 1 9 ? 3.25 20 13.797 1 96.38 9 SER B C 1
ATOM 973 O O . SER B 1 9 ? 4.391 19.625 13.516 1 96.38 9 SER B O 1
ATOM 975 N N . GLY B 1 10 ? 2.416 19.234 14.523 1 95.75 10 GLY B N 1
ATOM 976 C CA . GLY B 1 10 ? 2.828 17.953 15.07 1 95.75 10 GLY B CA 1
ATOM 977 C C . GLY B 1 10 ? 3.354 17 14.008 1 95.75 10 GLY B C 1
ATOM 978 O O . GLY B 1 10 ? 4.535 16.656 14.016 1 95.75 10 GLY B O 1
ATOM 979 N N . PRO B 1 11 ? 2.459 16.656 13.133 1 97.56 11 PRO B N 1
ATOM 980 C CA . PRO B 1 11 ? 2.883 15.75 12.062 1 97.56 11 PRO B CA 1
ATOM 981 C C . PRO B 1 11 ? 4.012 16.312 11.211 1 97.56 11 PRO B C 1
ATOM 983 O O . PRO B 1 11 ? 4.906 15.578 10.789 1 97.56 11 PRO B O 1
ATOM 986 N N . PHE B 1 12 ? 4.035 17.609 10.984 1 98.25 12 PHE B N 1
ATOM 987 C CA . PHE B 1 12 ? 5.094 18.266 10.227 1 98.25 12 PHE B CA 1
ATOM 988 C C . PHE B 1 12 ? 6.453 18.031 10.867 1 98.25 12 PHE B C 1
ATOM 990 O O . PHE B 1 12 ? 7.391 17.578 10.203 1 98.25 12 PHE B O 1
ATOM 997 N N . GLU B 1 13 ? 6.551 18.25 12.109 1 97.56 13 GLU B N 1
ATOM 998 C CA . GLU B 1 13 ? 7.816 18.078 12.828 1 97.56 13 GLU B CA 1
ATOM 999 C C . GLU B 1 13 ? 8.227 16.609 12.891 1 97.56 13 GLU B C 1
ATOM 1001 O O . GLU B 1 13 ? 9.414 16.297 12.867 1 97.56 13 GLU B O 1
ATOM 1006 N N . GLN B 1 14 ? 7.23 15.742 12.977 1 97.81 14 GLN B N 1
ATOM 1007 C CA . GLN B 1 14 ? 7.523 14.32 13.047 1 97.81 14 GLN B CA 1
ATOM 1008 C C . GLN B 1 14 ? 8.117 13.812 11.734 1 97.81 14 GLN B C 1
ATOM 1010 O O . GLN B 1 14 ? 9 12.953 11.742 1 97.81 14 GLN B O 1
ATOM 1015 N N . ILE B 1 15 ? 7.625 14.328 10.641 1 98.25 15 ILE B N 1
ATOM 1016 C CA . ILE B 1 15 ? 8.195 13.961 9.352 1 98.25 15 ILE B CA 1
ATOM 1017 C C . ILE B 1 15 ? 9.586 14.57 9.211 1 98.25 15 ILE B C 1
ATOM 1019 O O . ILE B 1 15 ? 10.523 13.891 8.789 1 98.25 15 ILE B O 1
ATOM 1023 N N . LYS B 1 16 ? 9.727 15.781 9.633 1 97.19 16 LYS B N 1
ATOM 1024 C CA . LYS B 1 16 ? 10.992 16.5 9.539 1 97.19 16 LYS B CA 1
ATOM 1025 C C . LYS B 1 16 ? 12.086 15.781 10.32 1 97.19 16 LYS B C 1
ATOM 1027 O O . LYS B 1 16 ? 13.234 15.711 9.867 1 97.19 16 LYS B O 1
ATOM 1032 N N . SER B 1 17 ? 11.773 15.195 11.414 1 96.44 17 SER B N 1
ATOM 1033 C CA . SER B 1 17 ? 12.742 14.516 12.273 1 96.44 17 SER B CA 1
ATOM 1034 C C . SER B 1 17 ? 12.984 13.086 11.805 1 96.44 17 SER B C 1
ATOM 1036 O O . SER B 1 17 ? 13.875 12.398 12.32 1 96.44 17 SER B O 1
ATOM 1038 N N . GLY B 1 18 ? 12.141 12.602 10.938 1 95.94 18 GLY B N 1
ATOM 1039 C CA . GLY B 1 18 ? 12.258 11.242 10.438 1 95.94 18 GLY B CA 1
ATOM 1040 C C . GLY B 1 18 ? 11.461 10.234 11.242 1 95.94 18 GLY B C 1
ATOM 1041 O O . GLY B 1 18 ? 11.508 9.039 10.969 1 95.94 18 GLY B O 1
ATOM 1042 N N . GLY B 1 19 ? 10.734 10.75 12.18 1 96.12 19 GLY B N 1
ATOM 1043 C CA . GLY B 1 19 ? 9.984 9.859 13.047 1 96.12 19 GLY B CA 1
ATOM 1044 C C . GLY B 1 19 ? 8.719 9.328 12.406 1 96.12 19 GLY B C 1
ATOM 1045 O O . GLY B 1 19 ? 8.258 8.234 12.742 1 96.12 19 GLY B O 1
ATOM 1046 N N . LYS B 1 20 ? 8.109 10.07 11.602 1 97.81 20 LYS B N 1
ATOM 1047 C CA . LYS B 1 20 ? 6.922 9.68 10.844 1 97.81 20 LYS B CA 1
ATOM 1048 C C . LYS B 1 20 ? 7.266 9.414 9.383 1 97.81 20 LYS B C 1
ATOM 1050 O O . LYS B 1 20 ? 7.691 10.32 8.664 1 97.81 20 LYS B O 1
ATOM 1055 N N . THR B 1 21 ? 7.008 8.203 8.93 1 98.31 21 THR B N 1
ATOM 1056 C CA . THR B 1 21 ? 7.438 7.824 7.586 1 98.31 21 THR B CA 1
ATOM 1057 C C . THR B 1 21 ? 6.234 7.453 6.723 1 98.31 21 THR B C 1
ATOM 1059 O O . THR B 1 21 ? 6.379 7.211 5.523 1 98.31 21 THR B O 1
ATOM 1062 N N . ILE B 1 22 ? 5.086 7.355 7.266 1 98.81 22 ILE B N 1
ATOM 1063 C CA . ILE B 1 22 ? 3.867 7.102 6.508 1 98.81 22 ILE B CA 1
ATOM 1064 C C . ILE B 1 22 ? 2.865 8.227 6.746 1 98.81 22 ILE B C 1
ATOM 1066 O O . ILE B 1 22 ? 2.459 8.477 7.883 1 98.81 22 ILE B O 1
ATOM 1070 N N . GLU B 1 23 ? 2.494 8.914 5.691 1 98.69 23 GLU B N 1
ATOM 1071 C CA . GLU B 1 23 ? 1.45 9.93 5.742 1 98.69 23 GLU B CA 1
ATOM 1072 C C . GLU B 1 23 ? 0.082 9.336 5.422 1 98.69 23 GLU B C 1
ATOM 1074 O O . GLU B 1 23 ? -0.08 8.648 4.41 1 98.69 23 GLU B O 1
ATOM 1079 N N . VAL B 1 24 ? -0.891 9.562 6.27 1 98.81 24 VAL B N 1
ATOM 1080 C CA . VAL B 1 24 ? -2.227 9 6.117 1 98.81 24 VAL B CA 1
ATOM 1081 C C . VAL B 1 24 ? -3.195 10.086 5.645 1 98.81 24 VAL B C 1
ATOM 1083 O O . VAL B 1 24 ? -3.24 11.172 6.215 1 98.81 24 VAL B O 1
ATOM 1086 N N . ARG B 1 25 ? -3.955 9.812 4.598 1 98.62 25 ARG B N 1
ATOM 1087 C CA . ARG B 1 25 ? -4.996 10.664 4.031 1 98.62 25 ARG B CA 1
ATOM 1088 C C . ARG B 1 25 ? -6.199 9.836 3.59 1 98.62 25 ARG B C 1
ATOM 1090 O O . ARG B 1 25 ? -6.141 8.609 3.57 1 98.62 25 ARG B O 1
ATOM 1097 N N . LEU B 1 26 ? -7.285 10.5 3.285 1 98.62 26 LEU B N 1
ATOM 1098 C CA . LEU B 1 26 ? -8.32 9.898 2.449 1 98.62 26 LEU B CA 1
ATOM 1099 C C . LEU B 1 26 ? -7.809 9.672 1.03 1 98.62 26 LEU B C 1
ATOM 1101 O O . LEU B 1 26 ? -6.996 10.445 0.527 1 98.62 26 LEU B O 1
ATOM 1105 N N . ASN B 1 27 ? -8.25 8.594 0.428 1 98.5 27 ASN B N 1
ATOM 1106 C CA . ASN B 1 27 ? -7.965 8.375 -0.986 1 98.5 27 ASN B CA 1
ATOM 1107 C C . ASN B 1 27 ? -8.938 9.133 -1.879 1 98.5 27 ASN B C 1
ATOM 1109 O O . ASN B 1 27 ? -9.594 8.539 -2.742 1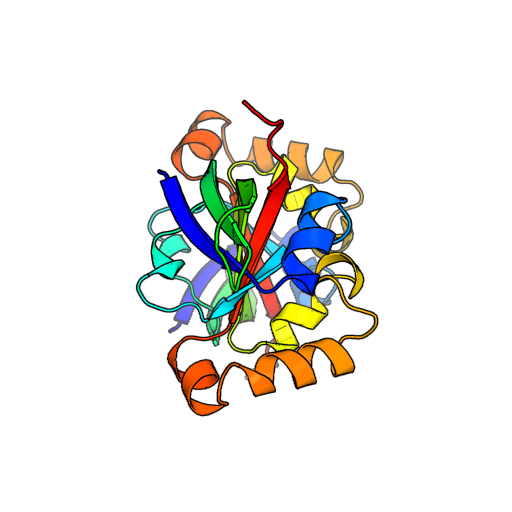 98.5 27 ASN B O 1
ATOM 1113 N N . ASP B 1 28 ? -8.977 10.453 -1.688 1 98.06 28 ASP B N 1
ATOM 1114 C CA . ASP B 1 28 ? -9.867 11.32 -2.453 1 98.06 28 ASP B CA 1
ATOM 1115 C C . ASP B 1 28 ? -9.289 11.609 -3.836 1 98.06 28 ASP B C 1
ATOM 1117 O O . ASP B 1 28 ? -8.195 11.156 -4.168 1 98.06 28 ASP B O 1
ATOM 1121 N N . SER B 1 29 ? -10.047 12.336 -4.637 1 96.81 29 SER B N 1
ATOM 1122 C CA . SER B 1 29 ? -9.719 12.547 -6.039 1 96.81 29 SER B CA 1
ATOM 1123 C C . SER B 1 29 ? -8.328 13.164 -6.191 1 96.81 29 SER B C 1
ATOM 1125 O O . SER B 1 29 ? -7.582 12.812 -7.105 1 96.81 29 SER B O 1
ATOM 1127 N N . LYS B 1 30 ? -7.969 14.055 -5.359 1 96.88 30 LYS B N 1
ATOM 1128 C CA . LYS B 1 30 ? -6.664 14.711 -5.422 1 96.88 30 LYS B CA 1
ATOM 1129 C C . LYS B 1 30 ? -5.543 13.727 -5.098 1 96.88 30 LYS B C 1
ATOM 1131 O O . LYS B 1 30 ? -4.551 13.648 -5.824 1 96.88 30 LYS B O 1
ATOM 1136 N N . ARG B 1 31 ? -5.719 12.945 -4.043 1 98.06 31 ARG B N 1
ATOM 1137 C CA . ARG B 1 31 ? -4.672 12.039 -3.576 1 98.06 31 ARG B CA 1
ATOM 1138 C C . ARG B 1 31 ? -4.547 10.828 -4.492 1 98.06 31 ARG B C 1
ATOM 1140 O O . ARG B 1 31 ? -3.488 10.195 -4.551 1 98.06 31 ARG B O 1
ATOM 1147 N N . GLN B 1 32 ? -5.574 10.5 -5.211 1 97.31 32 GLN B N 1
ATOM 1148 C CA . GLN B 1 32 ? -5.531 9.398 -6.168 1 97.31 32 GLN B CA 1
ATOM 1149 C C . GLN B 1 32 ? -4.504 9.664 -7.266 1 97.31 32 GLN B C 1
ATOM 1151 O O . GLN B 1 32 ? -4.066 8.742 -7.953 1 97.31 32 GLN B O 1
ATOM 1156 N N . LYS B 1 33 ? -4.031 10.898 -7.398 1 97.62 33 LYS B N 1
ATOM 1157 C CA . LYS B 1 33 ? -3.084 11.281 -8.445 1 97.62 33 LYS B CA 1
ATOM 1158 C C . LYS B 1 33 ? -1.645 11.148 -7.953 1 97.62 33 LYS B C 1
ATOM 1160 O O . LYS B 1 33 ? -0.702 11.352 -8.727 1 97.62 33 LYS B O 1
ATOM 1165 N N . VAL B 1 34 ? -1.488 10.836 -6.738 1 98.44 34 VAL B N 1
ATOM 1166 C CA . VAL B 1 34 ? -0.153 10.719 -6.164 1 98.44 34 VAL B CA 1
ATOM 1167 C C . VAL B 1 34 ? 0.383 9.305 -6.391 1 98.44 34 VAL B C 1
ATOM 1169 O O . VAL B 1 34 ? -0.267 8.32 -6.027 1 98.44 34 VAL B O 1
ATOM 1172 N N . HIS B 1 35 ? 1.558 9.148 -6.941 1 97.75 35 HIS B N 1
ATOM 1173 C CA . HIS B 1 35 ? 2.162 7.863 -7.254 1 97.75 35 HIS B CA 1
ATOM 1174 C C . HIS B 1 35 ? 3.582 7.77 -6.707 1 97.75 35 HIS B C 1
ATOM 1176 O O . HIS B 1 35 ? 4.219 8.797 -6.445 1 97.75 35 HIS B O 1
ATOM 1182 N N . PRO B 1 36 ? 4.059 6.512 -6.543 1 98.25 36 PRO B N 1
ATOM 1183 C CA . PRO B 1 36 ? 5.469 6.375 -6.176 1 98.25 36 PRO B CA 1
ATOM 1184 C C . PRO B 1 36 ? 6.402 7.09 -7.152 1 98.25 36 PRO B C 1
ATOM 1186 O O . PRO B 1 36 ? 6.211 7.012 -8.367 1 98.25 36 PRO B O 1
ATOM 1189 N N . GLY B 1 37 ? 7.355 7.738 -6.633 1 97 37 GLY B N 1
ATOM 1190 C CA . GLY B 1 37 ? 8.273 8.531 -7.438 1 97 37 GLY B CA 1
ATOM 1191 C C . GLY B 1 37 ? 7.949 10.016 -7.418 1 97 37 GLY B C 1
ATOM 1192 O O . GLY B 1 37 ? 8.812 10.844 -7.703 1 97 37 GLY B O 1
ATOM 1193 N N . ASP B 1 38 ? 6.703 10.414 -7.094 1 98.31 38 ASP B N 1
ATOM 1194 C CA . ASP B 1 38 ? 6.297 11.812 -7.016 1 98.31 38 ASP B CA 1
ATOM 1195 C C . ASP B 1 38 ? 6.941 12.508 -5.824 1 98.31 38 ASP B C 1
ATOM 1197 O O . ASP B 1 38 ? 7.516 11.852 -4.949 1 98.31 38 ASP B O 1
ATOM 1201 N N . VAL B 1 39 ? 6.922 13.773 -5.859 1 98.62 39 VAL B N 1
ATOM 1202 C CA . VAL B 1 39 ? 7.387 14.609 -4.754 1 98.62 39 VAL B CA 1
ATOM 1203 C C . VAL B 1 39 ? 6.211 15.375 -4.156 1 98.62 39 VAL B C 1
ATOM 1205 O O . VAL B 1 39 ? 5.332 15.852 -4.883 1 98.62 39 VAL B O 1
ATOM 1208 N N . ILE B 1 40 ? 6.168 15.445 -2.836 1 98.75 40 ILE B N 1
ATOM 1209 C CA . ILE B 1 40 ? 5.172 16.266 -2.148 1 98.75 40 ILE B CA 1
ATOM 1210 C C . ILE B 1 40 ? 5.863 17.422 -1.432 1 98.75 40 ILE B C 1
ATOM 1212 O O . ILE B 1 40 ? 6.855 17.219 -0.728 1 98.75 40 ILE B O 1
ATOM 1216 N N . ARG B 1 41 ? 5.387 18.562 -1.677 1 98.44 41 ARG B N 1
ATOM 1217 C CA . ARG B 1 41 ? 5.734 19.734 -0.889 1 98.44 41 ARG B CA 1
ATOM 1218 C C . ARG B 1 41 ? 4.715 19.969 0.223 1 98.44 41 ARG B C 1
ATOM 1220 O O . ARG B 1 41 ? 3.561 20.312 -0.046 1 98.44 41 ARG B O 1
ATOM 1227 N N . PHE B 1 42 ? 5.18 19.828 1.463 1 98.56 42 PHE B N 1
ATOM 1228 C CA . PHE B 1 42 ? 4.309 20.062 2.609 1 98.56 42 PHE B CA 1
ATOM 1229 C C . PHE B 1 42 ? 4.504 21.484 3.154 1 98.56 42 PHE B C 1
ATOM 1231 O O . PHE B 1 42 ? 5.637 21.922 3.365 1 98.56 42 PHE B O 1
ATOM 1238 N N . PHE B 1 43 ? 3.445 22.078 3.424 1 98.38 43 PHE B N 1
ATOM 1239 C CA . PHE B 1 43 ? 3.441 23.359 4.141 1 98.38 43 PHE B CA 1
ATOM 1240 C C . PHE B 1 43 ? 2.992 23.156 5.582 1 98.38 43 PHE B C 1
ATOM 1242 O O . PHE B 1 43 ? 2.037 22.422 5.848 1 98.38 43 PHE B O 1
ATOM 1249 N N . LYS B 1 44 ? 3.73 23.844 6.457 1 97.69 44 LYS B N 1
ATOM 1250 C CA . LYS B 1 44 ? 3.363 23.766 7.867 1 97.69 44 LYS B CA 1
ATOM 1251 C C . LYS B 1 44 ? 2.254 24.75 8.203 1 97.69 44 LYS B C 1
ATOM 1253 O O . LYS B 1 44 ? 2.383 25.953 7.941 1 97.69 44 LYS B O 1
ATOM 1258 N N . LEU B 1 45 ? 1.172 24.328 8.742 1 95.81 45 LEU B N 1
ATOM 1259 C CA . LEU B 1 45 ? 0.089 25.188 9.211 1 95.81 45 LEU B CA 1
ATOM 1260 C C . LEU B 1 45 ? 0.419 25.781 10.578 1 95.81 45 LEU B C 1
ATOM 1262 O O . LEU B 1 45 ? 1.153 25.172 11.359 1 95.81 45 LEU B O 1
ATOM 1266 N N . PRO B 1 46 ? -0.095 26.938 10.938 1 94.88 46 PRO B N 1
ATOM 1267 C CA . PRO B 1 46 ? -1.097 27.719 10.203 1 94.88 46 PRO B CA 1
ATOM 1268 C C . PRO B 1 46 ? -0.472 28.719 9.242 1 94.88 46 PRO B C 1
ATOM 1270 O O . PRO B 1 46 ? -1.149 29.219 8.344 1 94.88 46 PRO B O 1
ATOM 1273 N N . GLU B 1 47 ? 0.86 29.016 9.375 1 93.69 47 GLU B N 1
ATOM 1274 C CA . GLU B 1 47 ? 1.434 30.141 8.648 1 93.69 47 GLU B CA 1
ATOM 1275 C C . GLU B 1 47 ? 1.889 29.734 7.254 1 93.69 47 GLU B C 1
ATOM 1277 O O . GLU B 1 47 ? 2.055 30.578 6.375 1 93.69 47 GLU B O 1
ATOM 1282 N N . ARG B 1 48 ? 2.109 28.484 7.066 1 94.19 48 ARG B N 1
ATOM 1283 C CA . ARG B 1 48 ? 2.543 27.891 5.801 1 94.19 48 ARG B CA 1
ATOM 1284 C C . ARG B 1 48 ? 3.875 28.484 5.355 1 94.19 48 ARG B C 1
ATOM 1286 O O . ARG B 1 48 ? 4.125 28.625 4.156 1 94.19 48 ARG B O 1
ATOM 1293 N N . ARG B 1 49 ? 4.762 28.859 6.262 1 95.31 49 ARG B N 1
ATOM 1294 C CA . ARG B 1 49 ? 6.059 29.453 5.945 1 95.31 49 ARG B CA 1
ATOM 1295 C C . ARG B 1 49 ? 7.137 28.375 5.836 1 95.31 49 ARG B C 1
ATOM 1297 O O . ARG B 1 49 ? 8.055 28.484 5.023 1 95.31 49 ARG B O 1
ATOM 1304 N N . GLU B 1 50 ? 6.988 27.344 6.656 1 96.75 50 GLU B N 1
ATOM 1305 C CA . GLU B 1 50 ? 7.949 26.25 6.613 1 96.75 50 GLU B CA 1
ATOM 1306 C C . GLU B 1 50 ? 7.512 25.172 5.621 1 96.75 50 GLU B C 1
ATOM 1308 O O . GLU B 1 50 ? 6.328 24.844 5.543 1 96.75 50 GLU B O 1
ATOM 1313 N N . ILE B 1 51 ? 8.484 24.703 4.898 1 96.94 51 ILE B N 1
ATOM 1314 C CA . ILE B 1 51 ? 8.211 23.734 3.844 1 96.94 51 ILE B CA 1
ATOM 1315 C C . ILE B 1 51 ? 9.117 22.516 4.02 1 96.94 51 ILE B C 1
ATOM 1317 O O . ILE B 1 51 ? 10.258 22.641 4.488 1 96.94 51 ILE B O 1
ATOM 1321 N N . LEU B 1 52 ? 8.586 21.406 3.709 1 97.06 52 LEU B N 1
ATOM 1322 C CA . LEU B 1 52 ? 9.344 20.172 3.645 1 97.06 52 LEU B CA 1
ATOM 1323 C C . LEU B 1 52 ? 9.062 19.422 2.348 1 97.06 52 LEU B C 1
ATOM 1325 O O . LEU B 1 52 ? 7.918 19.375 1.893 1 97.06 52 LEU B O 1
ATOM 1329 N N . LEU B 1 53 ? 10.102 18.922 1.709 1 98.19 53 LEU B N 1
ATOM 1330 C CA . LEU B 1 53 ? 9.945 18.109 0.513 1 98.19 53 LEU B CA 1
ATOM 1331 C C . LEU B 1 53 ? 10.18 16.625 0.831 1 98.19 53 LEU B C 1
ATOM 1333 O O . LEU B 1 53 ? 11.164 16.281 1.486 1 98.19 53 LEU B O 1
ATOM 1337 N N . VAL B 1 54 ? 9.273 15.828 0.317 1 98.69 54 VAL B N 1
ATOM 1338 C CA . VAL B 1 54 ? 9.445 14.391 0.504 1 98.69 54 VAL B CA 1
ATOM 1339 C C . VAL B 1 54 ? 9.25 13.672 -0.829 1 98.69 54 VAL B C 1
ATOM 1341 O O . VAL B 1 54 ? 8.578 14.188 -1.727 1 98.69 54 VAL B O 1
ATOM 1344 N N . ARG B 1 55 ? 9.852 12.531 -0.963 1 98.44 55 ARG B N 1
ATOM 1345 C CA . ARG B 1 55 ? 9.609 11.602 -2.064 1 98.44 55 ARG B CA 1
ATOM 1346 C C . ARG B 1 55 ? 8.625 10.508 -1.654 1 98.44 55 ARG B C 1
ATOM 1348 O O . ARG B 1 55 ? 8.75 9.93 -0.573 1 98.44 55 ARG B O 1
ATOM 1355 N N . VAL B 1 56 ? 7.652 10.273 -2.52 1 98.69 56 VAL B N 1
ATOM 1356 C CA . VAL B 1 56 ? 6.75 9.148 -2.311 1 98.69 56 VAL B CA 1
ATOM 1357 C C . VAL B 1 56 ? 7.41 7.859 -2.789 1 98.69 56 VAL B C 1
ATOM 1359 O O . VAL B 1 56 ? 7.723 7.715 -3.973 1 98.69 56 VAL B O 1
ATOM 1362 N N . VAL B 1 57 ? 7.562 6.922 -1.855 1 98.12 57 VAL B N 1
ATOM 1363 C CA . VAL B 1 57 ? 8.219 5.664 -2.195 1 98.12 57 VAL B CA 1
ATOM 1364 C C . VAL B 1 57 ? 7.168 4.566 -2.371 1 98.12 57 VAL B C 1
ATOM 1366 O O . VAL B 1 57 ? 7.371 3.625 -3.143 1 98.12 57 VAL B O 1
ATOM 1369 N N . GLY B 1 58 ? 6.102 4.68 -1.698 1 98.56 58 GLY B N 1
ATOM 1370 C CA . GLY B 1 58 ? 5.027 3.705 -1.756 1 98.56 58 GLY B CA 1
ATOM 1371 C C . GLY B 1 58 ? 3.656 4.312 -1.534 1 98.56 58 GLY B C 1
ATOM 1372 O O . GLY B 1 58 ? 3.525 5.332 -0.851 1 98.56 58 GLY B O 1
ATOM 1373 N N . ARG B 1 59 ? 2.713 3.717 -2.096 1 98.75 59 ARG B N 1
ATOM 1374 C CA . ARG B 1 59 ? 1.309 4.094 -1.978 1 98.75 59 ARG B CA 1
ATOM 1375 C C . ARG B 1 59 ? 0.45 2.891 -1.599 1 98.75 59 ARG B C 1
ATOM 1377 O O . ARG B 1 59 ? 0.441 1.879 -2.305 1 98.75 59 ARG B O 1
ATOM 1384 N N . CYS B 1 60 ? -0.319 2.957 -0.496 1 98.69 60 CYS B N 1
ATOM 1385 C CA . CYS B 1 60 ? -1.113 1.835 -0.009 1 98.69 60 CYS B CA 1
ATOM 1386 C C . CYS B 1 60 ? -2.557 2.256 0.239 1 98.69 60 CYS B C 1
ATOM 1388 O O . CYS B 1 60 ? -2.814 3.197 0.991 1 98.69 60 CYS B O 1
ATOM 1390 N N . GLU B 1 61 ? -3.445 1.547 -0.353 1 98.75 61 GLU B N 1
ATOM 1391 C CA . GLU B 1 61 ? -4.879 1.801 -0.222 1 98.75 61 GLU B CA 1
ATOM 1392 C C . GLU B 1 61 ? -5.559 0.713 0.604 1 98.75 61 GLU B C 1
ATOM 1394 O O . GLU B 1 61 ? -5.277 -0.475 0.426 1 98.75 61 GLU B O 1
ATOM 1399 N N . PHE B 1 62 ? -6.477 1.13 1.476 1 98.69 62 PHE B N 1
ATOM 1400 C CA . PHE B 1 62 ? -7.301 0.234 2.277 1 98.69 62 PHE B CA 1
ATOM 1401 C C . PHE B 1 62 ? -8.742 0.731 2.338 1 98.69 62 PHE B C 1
ATOM 1403 O O . PHE B 1 62 ? -9.008 1.897 2.049 1 98.69 62 PHE B O 1
ATOM 1410 N N . ALA B 1 63 ? -9.625 -0.175 2.768 1 97.25 63 ALA B N 1
ATOM 1411 C CA . ALA B 1 63 ? -11.031 0.207 2.885 1 97.25 63 ALA B CA 1
ATOM 1412 C C . ALA B 1 63 ? -11.258 1.081 4.117 1 97.25 63 ALA B C 1
ATOM 1414 O O . ALA B 1 63 ? -12.188 1.89 4.145 1 97.25 63 ALA B O 1
ATOM 1415 N N . SER B 1 64 ? -10.383 0.881 5.156 1 98.06 64 SER B N 1
ATOM 1416 C CA . SER B 1 64 ? -10.57 1.64 6.387 1 98.06 64 SER B CA 1
ATOM 1417 C C . SER B 1 64 ? -9.234 2.08 6.973 1 98.06 64 SER B C 1
ATOM 1419 O O . SER B 1 64 ? -8.195 1.473 6.695 1 98.06 64 SER B O 1
ATOM 1421 N N . PHE B 1 65 ? -9.312 3.129 7.848 1 98.75 65 PHE B N 1
ATOM 1422 C CA . PHE B 1 65 ? -8.117 3.586 8.555 1 98.75 65 PHE B CA 1
ATOM 1423 C C . PHE B 1 65 ? -7.605 2.51 9.5 1 98.75 65 PHE B C 1
ATOM 1425 O O . PHE B 1 65 ? -6.395 2.342 9.664 1 98.75 65 PHE B O 1
ATOM 1432 N N . ALA B 1 66 ? -8.555 1.765 10.133 1 98.25 66 ALA B N 1
ATOM 1433 C CA . ALA B 1 66 ? -8.164 0.704 11.062 1 98.25 66 ALA B CA 1
ATOM 1434 C C . ALA B 1 66 ? -7.297 -0.341 10.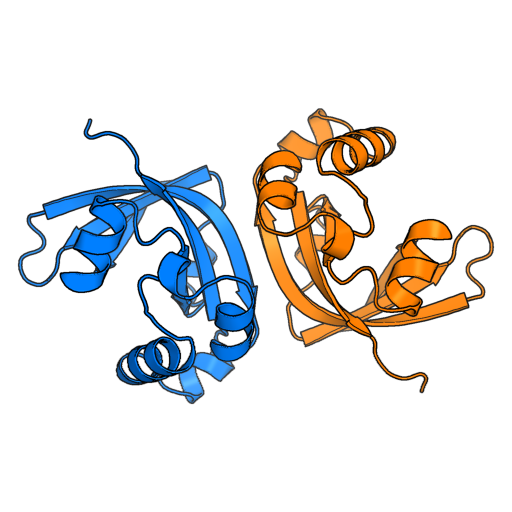367 1 98.25 66 ALA B C 1
ATOM 1436 O O . ALA B 1 66 ? -6.258 -0.745 10.891 1 98.25 66 ALA B O 1
ATOM 1437 N N . GLU B 1 67 ? -7.715 -0.732 9.227 1 97.44 67 GLU B N 1
ATOM 1438 C CA . GLU B 1 67 ? -6.949 -1.711 8.453 1 97.44 67 GLU B CA 1
ATOM 1439 C C . GLU B 1 67 ? -5.578 -1.164 8.078 1 97.44 67 GLU B C 1
ATOM 1441 O O . GLU B 1 67 ? -4.582 -1.894 8.102 1 97.44 67 GLU B O 1
ATOM 1446 N N . LEU B 1 68 ? -5.527 0.084 7.695 1 98.44 68 LEU B N 1
ATOM 1447 C CA . LEU B 1 68 ? -4.266 0.726 7.336 1 98.44 68 LEU B CA 1
ATOM 1448 C C . LEU B 1 68 ? -3.324 0.773 8.531 1 98.44 68 LEU B C 1
ATOM 1450 O O . LEU B 1 68 ? -2.156 0.393 8.43 1 98.44 68 LEU B O 1
ATOM 1454 N N . TYR B 1 69 ? -3.801 1.162 9.688 1 98.31 69 TYR B N 1
ATOM 1455 C CA . TYR B 1 69 ? -2.959 1.338 10.867 1 98.31 69 TYR B CA 1
ATOM 1456 C C . TYR B 1 69 ? -2.461 -0.005 11.391 1 98.31 69 TYR B C 1
ATOM 1458 O O . TYR B 1 69 ? -1.495 -0.062 12.156 1 98.31 69 TYR B O 1
ATOM 1466 N N . ALA B 1 70 ? -3.059 -1.095 10.969 1 95.94 70 ALA B N 1
ATOM 1467 C CA . ALA B 1 70 ? -2.645 -2.43 11.398 1 95.94 70 ALA B CA 1
ATOM 1468 C C . ALA B 1 70 ? -1.409 -2.893 10.633 1 95.94 70 ALA B C 1
ATOM 1470 O O . ALA B 1 70 ? -0.788 -3.895 10.992 1 95.94 70 ALA B O 1
ATOM 1471 N N . THR B 1 71 ? -0.971 -2.15 9.633 1 95.31 71 THR B N 1
ATOM 1472 C CA . THR B 1 71 ? 0.037 -2.648 8.703 1 95.31 71 THR B CA 1
ATOM 1473 C C . THR B 1 71 ? 1.441 -2.322 9.203 1 95.31 71 THR B C 1
ATOM 1475 O O . THR B 1 71 ? 2.426 -2.887 8.727 1 95.31 71 THR B O 1
ATOM 1478 N N . ALA B 1 72 ? 1.614 -1.442 10.172 1 96.12 72 ALA B N 1
ATOM 1479 C CA . ALA B 1 72 ? 2.918 -0.983 10.641 1 96.12 72 ALA B CA 1
ATOM 1480 C C . ALA B 1 72 ? 2.844 -0.513 12.094 1 96.12 72 ALA B C 1
ATOM 1482 O O . ALA B 1 72 ? 1.755 -0.27 12.617 1 96.12 72 ALA B O 1
ATOM 1483 N N . PRO B 1 73 ? 3.992 -0.421 12.711 1 97.06 73 PRO B N 1
ATOM 1484 C CA . PRO B 1 73 ? 3.979 0.134 14.062 1 97.06 73 PRO B CA 1
ATOM 1485 C C . PRO B 1 73 ? 3.473 1.574 14.109 1 97.06 73 PRO B C 1
ATOM 1487 O O . PRO B 1 73 ? 3.705 2.342 13.172 1 97.06 73 PRO B O 1
ATOM 1490 N N . PRO B 1 74 ? 2.854 1.985 15.234 1 98.31 74 PRO B N 1
ATOM 1491 C CA . PRO B 1 74 ? 2.262 3.322 15.328 1 98.31 74 PRO B CA 1
ATOM 1492 C C . PRO B 1 74 ? 3.279 4.438 15.094 1 98.31 74 PRO B C 1
ATOM 1494 O O . PRO B 1 74 ? 2.926 5.5 14.578 1 98.31 74 PRO B O 1
ATOM 1497 N N . ALA B 1 75 ? 4.531 4.195 15.438 1 97.88 75 ALA B N 1
ATOM 1498 C CA . ALA B 1 75 ? 5.566 5.215 15.289 1 97.88 75 ALA B CA 1
ATOM 1499 C C . ALA B 1 75 ? 5.73 5.613 13.82 1 97.88 75 ALA B C 1
ATOM 1501 O O . ALA B 1 75 ? 6.02 6.773 13.516 1 97.88 75 ALA B O 1
ATOM 1502 N N . ALA B 1 76 ? 5.531 4.711 12.898 1 97.94 76 ALA B N 1
ATOM 1503 C CA . ALA B 1 76 ? 5.66 4.996 11.477 1 97.94 76 ALA B CA 1
ATOM 1504 C C . ALA B 1 76 ? 4.625 6.027 11.023 1 97.94 76 ALA B C 1
ATOM 1506 O O . ALA B 1 76 ? 4.836 6.734 10.039 1 97.94 76 ALA B O 1
ATOM 1507 N N . PHE B 1 77 ? 3.551 6.082 11.828 1 98.56 77 PHE B N 1
ATOM 1508 C CA . PHE B 1 77 ? 2.463 7 11.516 1 98.56 77 PHE B CA 1
ATOM 1509 C C . PHE B 1 77 ? 2.537 8.242 12.391 1 98.56 77 PHE B C 1
ATOM 1511 O O . PHE B 1 77 ? 1.671 9.117 12.312 1 98.56 77 PHE B O 1
ATOM 1518 N N . GLY B 1 78 ? 3.537 8.266 13.305 1 97.62 78 GLY B N 1
ATOM 1519 C CA . GLY B 1 78 ? 3.73 9.414 14.172 1 97.62 78 GLY B CA 1
ATOM 1520 C C . GLY B 1 78 ? 2.945 9.32 15.461 1 97.62 78 GLY B C 1
ATOM 1521 O O . GLY B 1 78 ? 2.658 10.344 16.094 1 97.62 78 GLY B O 1
ATOM 1522 N N . GLY B 1 79 ? 2.48 8.148 15.773 1 97.69 79 GLY B N 1
ATOM 1523 C CA . GLY B 1 79 ? 1.691 8.008 16.984 1 97.69 79 GLY B CA 1
ATOM 1524 C C . GLY B 1 79 ? 2.254 6.973 17.938 1 97.69 79 GLY B C 1
ATOM 1525 O O . GLY B 1 79 ? 3.354 6.457 17.734 1 97.69 79 GLY B O 1
ATOM 1526 N N . THR B 1 80 ? 1.513 6.75 19.016 1 97.25 80 THR B N 1
ATOM 1527 C CA . THR B 1 80 ? 1.983 5.832 20.047 1 97.25 80 THR B CA 1
ATOM 1528 C C . THR B 1 80 ? 1.151 4.555 20.062 1 97.25 80 THR B C 1
ATOM 1530 O O . THR B 1 80 ? 1.614 3.508 20.516 1 97.25 80 THR B O 1
ATOM 1533 N N . SER B 1 81 ? -0.065 4.66 19.516 1 98.12 81 SER B N 1
ATOM 1534 C CA . SER B 1 81 ? -0.939 3.496 19.422 1 98.12 81 SER B CA 1
ATOM 1535 C C . SER B 1 81 ? -1.928 3.643 18.266 1 98.12 81 SER B C 1
ATOM 1537 O O . SER B 1 81 ? -2.273 4.762 17.875 1 98.12 81 SER B O 1
ATOM 1539 N N . ALA B 1 82 ? -2.365 2.52 17.797 1 97.62 82 ALA B N 1
ATOM 1540 C CA . ALA B 1 82 ? -3.35 2.539 16.719 1 97.62 82 ALA B CA 1
ATOM 1541 C C . ALA B 1 82 ? -4.637 3.225 17.156 1 97.62 82 ALA B C 1
ATOM 1543 O O . ALA B 1 82 ? -5.266 3.945 16.391 1 97.62 82 ALA B O 1
ATOM 1544 N N . GLU B 1 83 ? -4.977 3 18.375 1 97.88 83 GLU B N 1
ATOM 1545 C CA . GLU B 1 83 ? -6.195 3.6 18.906 1 97.88 83 GLU B CA 1
ATOM 1546 C C . GLU B 1 83 ? -6.102 5.121 18.922 1 97.88 83 GLU B C 1
ATOM 1548 O O . GLU B 1 83 ? -7.051 5.812 18.547 1 97.88 83 GLU B O 1
ATOM 1553 N N . GLN B 1 84 ? -5.031 5.594 19.406 1 98 84 GLN B N 1
ATOM 1554 C CA . GLN B 1 84 ? -4.809 7.035 19.438 1 98 84 GLN B CA 1
ATOM 1555 C C . GLN B 1 84 ? -4.828 7.621 18.031 1 98 84 GLN B C 1
ATOM 1557 O O . GLN B 1 84 ? -5.484 8.633 17.781 1 98 84 GLN B O 1
ATOM 1562 N N . LEU B 1 85 ? -4.184 6.996 17.109 1 98.25 85 LEU B N 1
ATOM 1563 C CA . LEU B 1 85 ? -4.105 7.449 15.727 1 98.25 85 LEU B CA 1
ATOM 1564 C C . LEU B 1 85 ? -5.492 7.48 15.094 1 98.25 85 LEU B C 1
ATOM 1566 O O . LEU B 1 85 ? -5.844 8.453 14.414 1 98.25 85 LEU B O 1
ATOM 1570 N N . LEU B 1 86 ? -6.223 6.414 15.375 1 98.44 86 LEU B N 1
ATOM 1571 C CA . LEU B 1 86 ? -7.57 6.32 14.82 1 98.44 86 LEU B CA 1
ATOM 1572 C C . LEU B 1 86 ? -8.453 7.445 15.352 1 98.44 86 LEU B C 1
ATOM 1574 O O . LEU B 1 86 ? -9.172 8.086 14.586 1 98.44 86 LEU B O 1
ATOM 1578 N N . ALA B 1 87 ? -8.383 7.688 16.625 1 97.88 87 ALA B N 1
ATOM 1579 C CA . ALA B 1 87 ? -9.172 8.758 17.219 1 97.88 87 ALA B CA 1
ATOM 1580 C C . ALA B 1 87 ? -8.836 10.109 16.609 1 97.88 87 ALA B C 1
ATOM 1582 O O . ALA B 1 87 ? -9.727 10.891 16.281 1 97.88 87 ALA B O 1
ATOM 1583 N N . GLU B 1 88 ? -7.586 10.375 16.438 1 97.06 88 GLU B N 1
ATOM 1584 C CA . GLU B 1 88 ? -7.145 11.633 15.859 1 97.06 88 GLU B CA 1
ATOM 1585 C C . GLU B 1 88 ? -7.594 11.758 14.406 1 97.06 88 GLU B C 1
ATOM 1587 O O . GLU B 1 88 ? -7.965 12.844 13.953 1 97.06 88 GLU B O 1
ATOM 1592 N N . THR B 1 89 ? -7.543 10.688 13.648 1 98.06 89 THR B N 1
ATOM 1593 C CA . THR B 1 89 ? -7.969 10.672 12.25 1 98.06 89 THR B CA 1
ATOM 1594 C C . THR B 1 89 ? -9.453 11.023 12.133 1 98.06 89 THR B C 1
ATOM 1596 O O . THR B 1 89 ? -9.844 11.812 11.273 1 98.06 89 THR B O 1
ATOM 1599 N N . TYR B 1 90 ? -10.25 10.508 13.07 1 98.12 90 TYR B N 1
ATOM 1600 C CA . TYR B 1 90 ? -11.688 10.719 13.023 1 98.12 90 TYR B CA 1
ATOM 1601 C C . TYR B 1 90 ? -12.055 12.109 13.516 1 98.12 90 TYR B C 1
ATOM 1603 O O . TYR B 1 90 ? -13.203 12.539 13.391 1 98.12 90 TYR B O 1
ATOM 1611 N N . GLU B 1 91 ? -11.109 12.836 14.094 1 97.06 91 GLU B N 1
ATOM 1612 C CA . GLU B 1 91 ? -11.312 14.266 14.336 1 97.06 91 GLU B CA 1
ATOM 1613 C C . GLU B 1 91 ? -11.266 15.055 13.031 1 97.06 91 GLU B C 1
ATOM 1615 O O . GLU B 1 91 ? -11.766 16.188 12.969 1 97.06 91 GLU B O 1
ATOM 1620 N N . ILE B 1 92 ? -10.586 14.539 12.047 1 96 92 ILE B N 1
ATOM 1621 C CA . ILE B 1 92 ? -10.344 15.25 10.797 1 96 92 ILE B CA 1
ATOM 1622 C C . ILE B 1 92 ? -11.32 14.75 9.727 1 96 92 ILE B C 1
ATOM 1624 O O . ILE B 1 92 ? -11.836 15.539 8.938 1 96 92 ILE B O 1
ATOM 1628 N N . TYR B 1 93 ? -11.562 13.477 9.719 1 97.88 93 TYR B N 1
ATOM 1629 C CA . TYR B 1 93 ? -12.414 12.852 8.711 1 97.88 93 TYR B CA 1
ATOM 1630 C C . TYR B 1 93 ? -13.625 12.188 9.359 1 97.88 93 TYR B C 1
ATOM 1632 O O . TYR B 1 93 ? -13.516 11.609 10.445 1 97.88 93 TYR B O 1
ATOM 1640 N N . THR B 1 94 ? -14.75 12.07 8.617 1 98.19 94 THR B N 1
ATOM 1641 C CA . THR B 1 94 ? -15.945 11.383 9.094 1 98.19 94 THR B CA 1
ATOM 1642 C C . THR B 1 94 ? -15.969 9.938 8.609 1 98.19 94 THR B C 1
ATOM 1644 O O . THR B 1 94 ? -15.336 9.609 7.602 1 98.19 94 THR B O 1
ATOM 1647 N N . PRO B 1 95 ? -16.734 9.125 9.328 1 97.12 95 PRO B N 1
ATOM 1648 C CA . PRO B 1 95 ? -16.906 7.758 8.852 1 97.12 95 PRO B CA 1
ATOM 1649 C C . PRO B 1 95 ? -17.469 7.699 7.434 1 97.12 95 PRO B C 1
ATOM 1651 O O . PRO B 1 95 ? -17.156 6.785 6.672 1 97.12 95 PRO B O 1
ATOM 1654 N N . GLU B 1 96 ? -18.312 8.648 7.098 1 97.88 96 GLU B N 1
ATOM 1655 C CA . GLU B 1 96 ? -18.891 8.695 5.758 1 97.88 96 GLU B CA 1
ATOM 1656 C C . GLU B 1 96 ? -17.828 8.938 4.699 1 97.88 96 GLU B C 1
ATOM 1658 O O . GLU B 1 96 ? -17.828 8.297 3.646 1 97.88 96 GLU B O 1
ATOM 1663 N N . GLN B 1 97 ? -16.938 9.828 4.957 1 98.25 97 GLN B N 1
ATOM 1664 C CA . GLN B 1 97 ? -15.82 10.078 4.051 1 98.25 97 GLN B CA 1
ATOM 1665 C C . GLN B 1 97 ? -14.953 8.828 3.893 1 98.25 97 GLN B C 1
ATOM 1667 O O . GLN B 1 97 ? -14.547 8.484 2.779 1 98.25 97 GLN B O 1
ATOM 1672 N N . GLU B 1 98 ? -14.688 8.227 5.051 1 98.38 98 GLU B N 1
ATOM 1673 C CA . GLU B 1 98 ? -13.898 6.996 5.023 1 98.38 98 GLU B CA 1
ATOM 1674 C C . GLU B 1 98 ? -14.555 5.938 4.145 1 98.38 98 GLU B C 1
ATOM 1676 O O . GLU B 1 98 ? -13.875 5.258 3.367 1 98.38 98 GLU B O 1
ATOM 1681 N N . ARG B 1 99 ? -15.82 5.785 4.227 1 97.31 99 ARG B N 1
ATOM 1682 C CA . ARG B 1 99 ? -16.547 4.801 3.436 1 97.31 99 ARG B CA 1
ATOM 1683 C C . ARG B 1 99 ? -16.516 5.148 1.951 1 97.31 99 ARG B C 1
ATOM 1685 O O . ARG B 1 99 ? -16.422 4.258 1.103 1 97.31 99 ARG B O 1
ATOM 1692 N N . GLN B 1 100 ? -16.516 6.367 1.688 1 97.56 100 GLN B N 1
ATOM 1693 C CA . GLN B 1 100 ? -16.594 6.836 0.308 1 97.56 100 GLN B CA 1
ATOM 1694 C C . GLN B 1 100 ? -15.234 6.711 -0.382 1 97.56 100 GLN B C 1
ATOM 1696 O O . GLN B 1 100 ? -15.148 6.289 -1.537 1 97.56 100 GLN B O 1
ATOM 1701 N N . TYR B 1 101 ? -14.164 7 0.341 1 98.12 101 TYR B N 1
ATOM 1702 C CA . TYR B 1 101 ? -12.891 7.184 -0.342 1 98.12 101 TYR B CA 1
ATOM 1703 C C . TYR B 1 101 ? -11.891 6.105 0.068 1 98.12 101 TYR B C 1
ATOM 1705 O O . TYR B 1 101 ? -10.898 5.875 -0.625 1 98.12 101 TYR B O 1
ATOM 1713 N N . GLY B 1 102 ? -12.188 5.488 1.273 1 98.25 102 GLY B N 1
ATOM 1714 C CA . GLY B 1 102 ? -11.18 4.609 1.849 1 98.25 102 GLY B CA 1
ATOM 1715 C C . GLY B 1 102 ?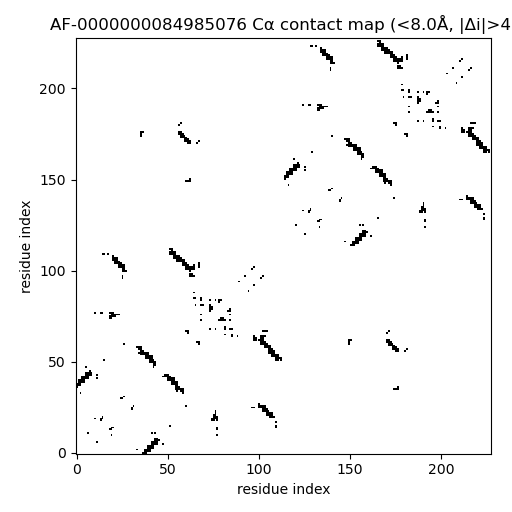 -10.016 5.363 2.471 1 98.25 102 GLY B C 1
ATOM 1716 O O . GLY B 1 102 ? -10.086 6.578 2.666 1 98.25 102 GLY B O 1
ATOM 1717 N N . ALA B 1 103 ? -9.008 4.582 2.873 1 98.81 103 ALA B N 1
ATOM 1718 C CA . ALA B 1 103 ? -7.828 5.121 3.543 1 98.81 103 ALA B CA 1
ATOM 1719 C C . ALA B 1 103 ? -6.586 4.98 2.666 1 98.81 103 ALA B C 1
ATOM 1721 O O . ALA B 1 103 ? -6.402 3.961 1.997 1 98.81 103 ALA B O 1
ATOM 1722 N N . LEU B 1 104 ? -5.762 5.949 2.693 1 98.88 104 LEU B N 1
ATOM 1723 C CA . LEU B 1 104 ? -4.531 5.992 1.913 1 98.88 104 LEU B CA 1
ATOM 1724 C C . LEU B 1 104 ? -3.32 6.191 2.818 1 98.88 104 LEU B C 1
ATOM 1726 O O . LEU B 1 104 ? -3.32 7.078 3.676 1 98.88 104 LEU B O 1
ATOM 1730 N N . GLY B 1 105 ? -2.355 5.355 2.682 1 98.81 105 GLY B N 1
ATOM 1731 C CA . GLY B 1 105 ? -1.04 5.551 3.271 1 98.81 105 GLY B CA 1
ATOM 1732 C C . GLY B 1 105 ? 0.042 5.816 2.242 1 98.81 105 GLY B C 1
ATOM 1733 O O . GLY B 1 105 ? 0.234 5.027 1.315 1 98.81 105 GLY B O 1
ATOM 1734 N N . LEU B 1 106 ? 0.726 6.887 2.375 1 98.81 106 LEU B N 1
ATOM 1735 C CA . LEU B 1 106 ? 1.861 7.219 1.521 1 98.81 106 LEU B CA 1
ATOM 1736 C C . LEU B 1 106 ? 3.178 7.02 2.266 1 98.81 106 LEU B C 1
ATOM 1738 O O . LEU B 1 106 ? 3.438 7.688 3.268 1 98.81 106 LEU B O 1
ATOM 1742 N N . GLN B 1 107 ? 3.945 6.043 1.864 1 98.56 107 GLN B N 1
ATOM 1743 C CA . GLN B 1 107 ? 5.301 5.891 2.377 1 98.56 107 GLN B CA 1
ATOM 1744 C C . GLN B 1 107 ? 6.23 6.957 1.807 1 98.56 107 GLN B C 1
ATOM 1746 O O . GLN B 1 107 ? 6.34 7.109 0.588 1 98.56 107 GLN B O 1
ATOM 1751 N N . ILE B 1 108 ? 6.945 7.66 2.709 1 98.5 108 ILE B N 1
ATOM 1752 C CA . ILE B 1 108 ? 7.668 8.836 2.234 1 98.5 108 ILE B CA 1
ATOM 1753 C C . ILE B 1 108 ? 9.078 8.836 2.811 1 98.5 108 ILE B C 1
ATOM 1755 O O . ILE B 1 108 ? 9.336 8.227 3.854 1 98.5 108 ILE B O 1
ATOM 1759 N N . THR B 1 109 ? 9.984 9.484 2.119 1 97.5 109 THR B N 1
ATOM 1760 C CA . THR B 1 109 ? 11.328 9.773 2.588 1 97.5 109 THR B CA 1
ATOM 1761 C C . THR B 1 109 ? 11.641 11.258 2.447 1 97.5 109 THR B C 1
ATOM 1763 O O . THR B 1 109 ? 11.281 11.883 1.449 1 97.5 109 THR B O 1
ATOM 1766 N N . LEU B 1 110 ? 12.305 11.695 3.451 1 97.38 110 LEU B N 1
ATOM 1767 C CA . LEU B 1 110 ? 12.664 13.102 3.445 1 97.38 110 LEU B CA 1
ATOM 1768 C C . LEU B 1 110 ? 13.703 13.391 2.363 1 97.38 110 LEU B C 1
ATOM 1770 O O . LEU B 1 110 ? 14.641 12.617 2.174 1 97.38 110 LEU B O 1
ATOM 1774 N N . LEU B 1 111 ? 13.414 14.484 1.649 1 96.75 111 LEU B N 1
ATOM 1775 C CA . LEU B 1 111 ? 14.414 14.977 0.711 1 96.75 111 LEU B CA 1
ATOM 1776 C C . LEU B 1 111 ? 15.273 16.062 1.354 1 96.75 111 LEU B C 1
ATOM 1778 O O . LEU B 1 111 ? 14.773 16.875 2.143 1 96.75 111 LEU B O 1
ATOM 1782 N N . PRO B 1 112 ? 16.562 15.969 1.123 1 89.81 112 PRO B N 1
ATOM 1783 C CA . PRO B 1 112 ? 17.406 17.031 1.67 1 89.81 112 PRO B CA 1
ATOM 1784 C C . PRO B 1 112 ? 17 18.422 1.195 1 89.81 112 PRO B C 1
ATOM 1786 O O . PRO B 1 112 ? 16.406 18.562 0.124 1 89.81 112 PRO B O 1
ATOM 1789 N N . PRO B 1 113 ? 17.109 19.422 2.123 1 78.56 113 PRO B N 1
ATOM 1790 C CA . PRO B 1 113 ? 16.828 20.781 1.693 1 78.56 113 PRO B CA 1
ATOM 1791 C C . PRO B 1 113 ? 17.609 21.188 0.441 1 78.56 113 PRO B C 1
ATOM 1793 O O . PRO B 1 113 ? 18.734 20.75 0.248 1 78.56 113 PRO B O 1
ATOM 1796 N N . ALA B 1 114 ? 16.844 21.656 -0.627 1 60 114 ALA B N 1
ATOM 1797 C CA . ALA B 1 114 ? 17.578 22.125 -1.809 1 60 114 ALA B CA 1
ATOM 1798 C C . ALA B 1 114 ? 18.688 23.078 -1.423 1 60 114 ALA B C 1
ATOM 1800 O O . ALA B 1 114 ? 18.578 23.797 -0.421 1 60 114 ALA B O 1
#

Secondary structure (DSSP, 8-state):
-EEEEEE-HHHHHHHHTT---EEEEE--TTGGG--TT-EEEEEETTT---EEEEEEEEEEEES-HHHHHTTS-GGGGTSS-HHHHHHHHHHHS-HHHHHHH-EEEEEEEEPPP-/-EEEEEE-HHHHHHHHTT---EEEEE--TTGGG--TT-EEEEEETTT---EEEEEEEEEEEES-HHHHHTTS-GGGGTSS-HHHHHHHHHHHS-HHHHHHH-EEEEEEEEPPP-

Nearest PDB structures (foldseek):
  2z0t-assembly4_D  TM=9.211E-01  e=7.076E-11  Pyrococcus horikoshii
  1s04-assembly1_A  TM=8.112E-01  e=5.140E-09  Pyrococcus furiosus
  1xne-assembly1_A  TM=7.511E-01  e=1.893E-06  Pyrococcus furiosus DSM 3638
  8rk3-assembly1_o  TM=5.272E-01  e=2.490E+00  Pseudomonas phage JBD30
  5l20-assembly1_A  TM=3.171E-01  e=1.581E+00  Bacteroides thetaiotaomicron VPI-5482

Solvent-accessible surface area (backbone atoms only — not comparable to full-atom values): 12061 Å² total; per-residue (Å²): 101,81,42,80,49,75,31,52,54,68,65,41,53,29,38,74,73,62,52,25,37,37,50,76,45,60,39,38,82,74,52,64,71,64,49,47,74,20,34,40,41,35,25,29,46,90,79,51,79,52,73,49,47,29,37,29,52,24,38,33,39,20,59,35,60,70,65,51,48,70,68,50,64,32,43,39,61,59,36,88,34,56,66,58,47,51,55,57,49,55,73,75,44,49,73,67,53,32,68,73,40,15,19,25,36,35,32,46,42,78,46,78,82,129,101,82,44,79,49,75,33,52,55,66,64,41,52,29,39,74,72,61,53,24,36,37,50,76,45,60,41,37,80,74,53,65,71,64,49,48,74,20,35,39,40,35,26,28,48,92,79,50,78,51,72,47,47,30,36,28,51,26,38,34,38,21,57,34,59,70,65,51,50,70,69,51,63,32,43,39,61,60,36,88,34,57,66,59,47,51,55,57,48,55,73,76,43,51,72,67,52,32,68,73,40,14,19,24,37,36,31,44,43,81,46,76,82,130

Foldseek 3Di:
DEEEEEDEPQVVVCVVVVQAFKEKDFQDPRVVPDDAQYKYWYAYPDVSPDIWIKGFHDKDFDLALLVVPVPDAVRNHNDHDSVVVRVVVCVVPPPVSSNVGNMMMTGIHTDPDD/DEEEEEDEPQVVVCVVVVQAFKEKDFQDPRVVPDDAQYKYWYAYPDVSPDIWIKGFHDKDFDLALLVVPVPDAVRNHNDHDSVVVRVVVCVVPPPVSSNVGNMMMTGIHTDPDD

Radius of gyration: 18.24 Å; Cα contacts (8 Å, |Δi|>4): 471; chains: 2; bounding box: 36×58×38 Å

Organism: NCBI:txid537013